Protein AF-W2ZRN4-F1 (afdb_monomer_lite)

Structure (mmCIF, N/CA/C/O backbone):
data_AF-W2ZRN4-F1
#
_entry.id   AF-W2ZRN4-F1
#
loop_
_atom_site.group_PDB
_atom_site.id
_atom_site.type_symbol
_atom_site.label_atom_id
_atom_site.label_alt_id
_atom_site.label_comp_id
_atom_site.label_asym_id
_atom_site.label_entity_id
_atom_site.label_seq_id
_atom_site.pdbx_PDB_ins_code
_atom_site.Cartn_x
_atom_site.Cartn_y
_atom_site.Cartn_z
_atom_site.occupancy
_atom_site.B_iso_or_equiv
_atom_site.auth_seq_id
_atom_site.auth_comp_id
_atom_site.auth_asym_id
_atom_site.auth_atom_id
_atom_site.pdbx_PDB_model_num
ATOM 1 N N . MET A 1 1 ? 1.749 8.782 -15.438 1.00 48.78 1 MET A N 1
ATOM 2 C CA . MET A 1 1 ? 0.386 8.256 -15.656 1.00 48.78 1 MET A CA 1
ATOM 3 C C . MET A 1 1 ? -0.391 8.542 -14.387 1.00 48.78 1 MET A C 1
ATOM 5 O O . MET A 1 1 ? 0.089 8.178 -13.326 1.00 48.78 1 MET A O 1
ATOM 9 N N . THR A 1 2 ? -1.509 9.253 -14.480 1.00 60.00 2 THR A N 1
ATOM 10 C CA . THR A 1 2 ? -2.218 9.831 -13.322 1.00 60.00 2 THR A CA 1
ATOM 11 C C . THR A 1 2 ? -3.080 8.827 -12.545 1.00 60.00 2 THR A C 1
ATOM 13 O O . THR A 1 2 ? -3.533 9.122 -11.451 1.00 60.00 2 THR A O 1
ATOM 16 N N . ILE A 1 3 ? -3.304 7.634 -13.109 1.00 64.00 3 ILE A N 1
ATOM 17 C CA . ILE A 1 3 ? -4.216 6.602 -12.579 1.00 64.00 3 ILE A CA 1
ATOM 18 C C . ILE A 1 3 ? -3.706 5.937 -11.294 1.00 64.00 3 ILE A C 1
ATOM 20 O O . ILE A 1 3 ? -4.511 5.503 -10.481 1.00 64.00 3 ILE A O 1
ATOM 24 N N . LEU A 1 4 ? -2.384 5.861 -11.115 1.00 77.25 4 LEU A N 1
ATOM 25 C CA . LEU A 1 4 ? -1.746 5.288 -9.922 1.00 77.25 4 LEU A CA 1
ATOM 26 C C . LEU A 1 4 ? -1.066 6.360 -9.057 1.00 77.25 4 LEU A C 1
ATOM 28 O O . LEU A 1 4 ? -0.418 6.043 -8.064 1.00 77.25 4 LEU A O 1
ATOM 32 N N . SER A 1 5 ? -1.205 7.638 -9.427 1.00 66.94 5 SER A N 1
ATOM 33 C CA . SER A 1 5 ? -0.713 8.756 -8.627 1.00 66.94 5 SER A CA 1
ATOM 34 C C . SER A 1 5 ? -1.844 9.282 -7.742 1.00 66.94 5 SER A C 1
ATOM 36 O O . SER A 1 5 ? -2.729 9.982 -8.230 1.00 66.94 5 SER A O 1
ATOM 38 N N . GLY A 1 6 ? -1.802 8.961 -6.449 1.00 72.50 6 GLY A N 1
ATOM 39 C CA . GLY A 1 6 ? -2.809 9.380 -5.469 1.00 72.50 6 GLY A CA 1
ATOM 40 C C . GLY A 1 6 ? -3.811 8.272 -5.128 1.00 72.50 6 GLY A C 1
ATOM 41 O O . GLY A 1 6 ? -3.473 7.094 -5.255 1.00 72.50 6 GLY A O 1
ATOM 42 N N . PRO A 1 7 ? -5.018 8.627 -4.654 1.00 81.81 7 PRO A N 1
ATOM 43 C CA . PRO A 1 7 ? -6.019 7.642 -4.271 1.00 81.81 7 PRO A CA 1
ATOM 44 C C . PRO A 1 7 ? -6.493 6.781 -5.450 1.00 81.81 7 PRO A C 1
ATOM 46 O O . PRO A 1 7 ? -6.972 7.316 -6.448 1.00 81.81 7 PRO A O 1
ATOM 49 N N . TYR A 1 8 ? -6.398 5.456 -5.329 1.00 91.06 8 TYR A N 1
ATOM 50 C CA . TYR A 1 8 ? -6.908 4.492 -6.316 1.00 91.06 8 TYR A CA 1
ATOM 51 C C . TYR A 1 8 ? -7.415 3.224 -5.625 1.00 91.06 8 TYR A C 1
ATOM 53 O O . TYR A 1 8 ? -6.931 2.886 -4.551 1.00 91.06 8 TYR A O 1
ATOM 61 N N . SER A 1 9 ? -8.353 2.499 -6.237 1.00 93.88 9 SER A N 1
ATOM 62 C CA . SER A 1 9 ? -8.872 1.217 -5.727 1.00 93.88 9 SER A CA 1
ATOM 63 C C . SER A 1 9 ? -8.650 0.087 -6.731 1.00 93.88 9 SER A C 1
ATOM 65 O O . SER A 1 9 ? -8.379 0.354 -7.907 1.00 93.88 9 SER A O 1
ATOM 67 N N . ARG A 1 10 ? -8.787 -1.182 -6.312 1.00 95.56 10 ARG A N 1
ATOM 68 C CA . ARG A 1 10 ? -8.733 -2.302 -7.270 1.00 95.56 10 ARG A CA 1
ATOM 69 C C . ARG A 1 10 ? -9.854 -2.165 -8.293 1.00 95.56 10 ARG A C 1
ATOM 71 O O . ARG A 1 10 ? -9.573 -2.221 -9.489 1.00 95.56 10 ARG A O 1
ATOM 78 N N . TYR A 1 11 ? -11.076 -1.905 -7.831 1.00 93.56 11 TYR A N 1
ATOM 79 C CA . TYR A 1 11 ? -12.254 -1.748 -8.683 1.00 93.56 11 TYR A CA 1
ATOM 80 C C . TYR A 1 11 ? -12.035 -0.753 -9.837 1.00 93.56 11 TYR A C 1
ATOM 82 O O . TYR A 1 11 ? -12.349 -1.041 -10.992 1.00 93.56 11 TYR A O 1
ATOM 90 N N . THR A 1 12 ? -11.439 0.407 -9.546 1.00 91.69 12 THR A N 1
ATOM 91 C CA . THR A 1 12 ? -11.246 1.475 -10.540 1.00 91.69 12 THR A CA 1
ATOM 92 C C . THR A 1 12 ? -9.982 1.303 -11.381 1.00 91.69 12 THR A C 1
ATOM 94 O O . THR A 1 12 ? -9.999 1.561 -12.587 1.00 91.69 12 THR A O 1
ATOM 97 N N . ALA A 1 13 ? -8.876 0.869 -10.772 1.00 93.50 13 ALA A N 1
ATOM 98 C CA . ALA A 1 13 ? -7.572 0.879 -11.425 1.00 93.50 13 ALA A CA 1
ATOM 99 C C . ALA A 1 13 ? -7.239 -0.434 -12.143 1.00 93.50 13 ALA A C 1
ATOM 101 O O . ALA A 1 13 ? -6.554 -0.400 -13.169 1.00 93.50 13 ALA A O 1
ATOM 102 N N . LYS A 1 14 ? -7.736 -1.585 -11.668 1.00 94.12 14 LYS A N 1
ATOM 103 C CA . LYS A 1 14 ? -7.404 -2.893 -12.252 1.00 94.12 14 LYS A CA 1
ATOM 104 C C . LYS A 1 14 ? -7.738 -2.992 -13.745 1.00 94.12 14 LYS A C 1
ATOM 106 O O . LYS A 1 14 ? -6.837 -3.356 -14.499 1.00 94.12 14 LYS A O 1
ATOM 111 N N . PRO A 1 15 ? -8.924 -2.575 -14.232 1.00 93.12 15 PRO A N 1
ATOM 112 C CA . PRO A 1 15 ? -9.222 -2.631 -15.665 1.00 93.12 15 PRO A CA 1
ATOM 113 C C . PRO A 1 15 ? -8.268 -1.787 -16.521 1.00 93.12 15 PRO A C 1
ATOM 115 O O . PRO A 1 15 ? -8.009 -2.112 -17.677 1.00 93.12 15 PRO A O 1
ATOM 118 N N . LEU A 1 16 ? -7.753 -0.682 -15.975 1.00 91.81 16 LEU A N 1
ATOM 119 C CA . LEU A 1 16 ? -6.831 0.218 -16.671 1.00 91.81 16 LEU A CA 1
ATOM 120 C C . LEU A 1 16 ? -5.415 -0.359 -16.703 1.00 91.81 16 LEU A C 1
ATOM 122 O O . LEU A 1 16 ? -4.756 -0.303 -17.738 1.00 91.81 16 LEU A O 1
ATOM 126 N N . VAL A 1 17 ? -4.974 -0.946 -15.590 1.00 92.31 17 VAL A N 1
ATOM 127 C CA . VAL A 1 17 ? -3.685 -1.636 -15.485 1.00 92.31 17 VAL A CA 1
ATOM 128 C C . VAL A 1 17 ? -3.658 -2.890 -16.360 1.00 92.31 17 VAL A C 1
ATOM 130 O O . VAL A 1 17 ? -2.672 -3.119 -17.057 1.00 92.31 17 VAL A O 1
ATOM 133 N N . ASP A 1 18 ? -4.741 -3.666 -16.391 1.00 91.62 18 ASP A N 1
ATOM 134 C CA . ASP A 1 18 ? -4.844 -4.871 -17.219 1.00 91.62 18 ASP A CA 1
ATOM 135 C C . ASP A 1 18 ? -4.799 -4.524 -18.718 1.00 91.62 18 ASP A C 1
ATOM 137 O O . ASP A 1 18 ? -4.121 -5.200 -19.492 1.00 91.62 18 ASP A O 1
ATOM 141 N N . LYS A 1 19 ? -5.421 -3.407 -19.128 1.00 91.69 19 LYS A N 1
ATOM 142 C CA . LYS A 1 19 ? -5.363 -2.893 -20.512 1.00 91.69 19 LYS A CA 1
ATOM 143 C C . LYS A 1 19 ? -3.960 -2.511 -20.979 1.00 91.69 19 LYS A C 1
ATOM 145 O O . LYS A 1 19 ? -3.731 -2.490 -22.186 1.00 91.69 19 LYS A O 1
ATOM 150 N N . LEU A 1 20 ? -3.027 -2.214 -20.068 1.00 89.69 20 LEU A N 1
ATOM 151 C CA . LEU A 1 20 ? -1.635 -1.962 -20.451 1.00 89.69 20 LEU A CA 1
ATOM 152 C C . LEU A 1 20 ? -0.984 -3.208 -21.061 1.00 89.69 20 LEU A C 1
ATOM 154 O O . LEU A 1 20 ? -0.057 -3.065 -21.851 1.00 89.69 20 LEU A O 1
ATOM 158 N N . ASN A 1 21 ? -1.469 -4.406 -20.704 1.00 89.06 21 ASN A N 1
ATOM 159 C CA . ASN A 1 21 ? -1.000 -5.690 -21.222 1.00 89.06 21 ASN A CA 1
ATOM 160 C C . ASN A 1 21 ? 0.536 -5.812 -21.234 1.00 89.06 21 ASN A C 1
ATOM 162 O O . ASN A 1 21 ? 1.144 -6.196 -22.231 1.00 89.06 21 ASN A O 1
ATOM 166 N N . LEU A 1 22 ? 1.165 -5.422 -20.122 1.00 91.12 22 LEU A N 1
ATOM 167 C CA . LEU A 1 22 ? 2.613 -5.482 -19.946 1.00 91.12 22 LEU A CA 1
ATOM 168 C C . LEU A 1 22 ? 2.986 -6.756 -19.163 1.00 91.12 22 LEU A C 1
ATOM 170 O O . LEU A 1 22 ? 2.795 -6.775 -17.935 1.00 91.12 22 LEU A O 1
ATOM 174 N N . PRO A 1 23 ? 3.467 -7.822 -19.836 1.00 93.44 23 PRO A N 1
ATOM 175 C CA . PRO A 1 23 ? 3.927 -9.039 -19.177 1.00 93.44 23 PRO A CA 1
ATOM 176 C C . PRO A 1 23 ? 5.242 -8.802 -18.419 1.00 93.44 23 PRO A C 1
ATOM 178 O O . PRO A 1 23 ? 6.012 -7.911 -18.792 1.00 93.44 23 PRO A O 1
ATOM 181 N N . PRO A 1 24 ? 5.525 -9.583 -17.363 1.00 94.12 24 PRO A N 1
ATOM 182 C CA . PRO A 1 24 ? 6.840 -9.578 -16.736 1.00 94.12 24 PRO A CA 1
ATOM 183 C C . PRO A 1 24 ? 7.898 -10.143 -17.697 1.00 94.12 24 PRO A C 1
ATOM 185 O O . PRO A 1 24 ? 7.600 -11.012 -18.517 1.00 94.12 24 PRO A O 1
ATOM 188 N N . VAL A 1 25 ? 9.135 -9.667 -17.583 1.00 95.19 25 VAL A N 1
ATOM 189 C CA . VAL A 1 25 ? 10.296 -10.195 -18.310 1.00 95.19 25 VAL A CA 1
ATOM 190 C C . VAL A 1 25 ? 11.503 -10.261 -17.386 1.00 95.19 25 VAL A C 1
ATOM 192 O O . VAL A 1 25 ? 11.704 -9.393 -16.536 1.00 95.19 25 VAL A O 1
ATOM 195 N N . GLU A 1 26 ? 12.305 -11.307 -17.545 1.00 94.44 26 GLU A N 1
ATOM 196 C CA . GLU A 1 26 ? 13.539 -11.471 -16.795 1.00 94.44 26 GLU A CA 1
ATOM 197 C C . GLU A 1 26 ? 14.695 -10.786 -17.529 1.00 94.44 26 GLU A C 1
ATOM 199 O O . GLU A 1 26 ? 14.984 -11.108 -18.678 1.00 94.44 26 GLU A O 1
ATOM 204 N N . VAL A 1 27 ? 15.344 -9.835 -16.860 1.00 93.69 27 VAL A N 1
ATOM 205 C CA . VAL A 1 27 ? 16.515 -9.113 -17.361 1.00 93.69 27 VAL A CA 1
ATOM 206 C C . VAL A 1 27 ? 17.749 -9.579 -16.594 1.00 93.69 27 VAL A C 1
ATOM 208 O O . VAL A 1 27 ? 17.824 -9.429 -15.369 1.00 93.69 27 VAL A O 1
ATOM 211 N N . GLN A 1 28 ? 18.714 -10.158 -17.304 1.00 88.25 28 GLN A N 1
ATOM 212 C CA . GLN A 1 28 ? 19.910 -10.775 -16.722 1.00 88.25 28 GLN A CA 1
ATOM 213 C C . GLN A 1 28 ? 21.071 -9.779 -16.624 1.00 88.25 28 GLN A C 1
ATOM 215 O O . GLN A 1 28 ? 21.796 -9.753 -15.625 1.00 88.25 28 GLN A O 1
ATOM 220 N N . GLY A 1 29 ? 21.216 -8.908 -17.626 1.00 85.25 29 GLY A N 1
ATOM 221 C CA . GLY A 1 29 ? 22.352 -7.995 -17.756 1.00 85.25 29 GLY A CA 1
ATOM 222 C C . GLY A 1 29 ? 22.425 -6.874 -16.711 1.00 85.25 29 GLY A C 1
ATOM 223 O O . GLY A 1 29 ? 21.458 -6.548 -16.008 1.00 85.25 29 GLY A O 1
ATOM 224 N N . ALA A 1 30 ? 23.606 -6.254 -16.630 1.00 89.50 30 ALA A N 1
ATOM 225 C CA . ALA A 1 30 ? 23.744 -4.902 -16.097 1.00 89.50 30 ALA A CA 1
ATOM 226 C C . ALA A 1 30 ? 23.176 -3.898 -17.111 1.00 89.50 30 ALA A C 1
ATOM 228 O O . ALA A 1 30 ? 23.077 -4.203 -18.300 1.00 89.50 30 ALA A O 1
ATOM 229 N N . PHE A 1 31 ? 22.802 -2.712 -16.640 1.00 95.00 31 PHE A N 1
ATOM 230 C CA . PHE A 1 31 ? 22.336 -1.653 -17.526 1.00 95.00 31 PHE A CA 1
ATOM 231 C C . PHE A 1 31 ? 23.435 -0.626 -17.789 1.00 95.00 31 PHE A C 1
ATOM 233 O O . PHE A 1 31 ? 24.255 -0.329 -16.919 1.00 95.00 31 PHE A O 1
ATOM 240 N N . ASP A 1 32 ? 23.373 -0.026 -18.970 1.00 96.31 32 ASP A N 1
ATOM 241 C CA . ASP A 1 32 ? 24.133 1.158 -19.341 1.00 96.31 32 ASP A CA 1
ATOM 242 C C . ASP A 1 32 ? 23.260 2.411 -19.252 1.00 96.31 32 ASP A C 1
ATOM 244 O O . ASP A 1 32 ? 22.058 2.372 -19.527 1.00 96.31 32 ASP A O 1
ATOM 248 N N . ILE A 1 33 ? 23.888 3.555 -18.976 1.00 97.00 33 ILE A N 1
ATOM 249 C CA . ILE A 1 33 ? 23.257 4.868 -19.145 1.00 97.00 33 ILE A CA 1
ATOM 250 C C . ILE A 1 33 ? 23.640 5.411 -20.523 1.00 97.00 33 ILE A C 1
ATOM 252 O O . ILE A 1 33 ? 24.821 5.454 -20.878 1.00 97.00 33 ILE A O 1
ATOM 256 N N . ARG A 1 34 ? 22.645 5.810 -21.315 1.00 95.50 34 ARG A N 1
ATOM 257 C CA . ARG A 1 34 ? 22.824 6.316 -22.679 1.00 95.50 34 ARG A CA 1
ATOM 258 C C . ARG A 1 34 ? 22.057 7.619 -22.870 1.00 95.50 34 ARG A C 1
ATOM 260 O O . ARG A 1 34 ? 20.898 7.729 -22.486 1.00 95.50 34 ARG A O 1
ATOM 267 N N . ARG A 1 35 ? 22.668 8.590 -23.547 1.00 94.25 35 ARG A N 1
ATOM 268 C CA . ARG A 1 35 ? 21.948 9.776 -24.029 1.00 94.25 35 ARG A CA 1
ATOM 269 C C . ARG A 1 35 ? 21.011 9.406 -25.175 1.00 94.25 35 ARG A C 1
ATOM 271 O O . ARG A 1 35 ? 21.247 8.430 -25.886 1.00 94.25 35 ARG A O 1
ATOM 278 N N . PHE A 1 36 ? 19.986 10.225 -25.377 1.00 92.44 36 PHE A N 1
ATOM 279 C CA . PHE A 1 36 ? 19.186 10.168 -26.594 1.00 92.44 36 PHE A CA 1
ATOM 280 C C . PHE A 1 36 ? 20.053 10.476 -27.815 1.00 92.44 36 PHE A C 1
ATOM 282 O O . PHE A 1 36 ? 20.806 11.453 -27.823 1.00 92.44 36 PHE A O 1
ATOM 289 N N . ASN A 1 37 ? 19.909 9.668 -28.862 1.00 90.00 37 ASN A N 1
ATOM 290 C CA . ASN A 1 37 ? 20.445 10.014 -30.171 1.00 90.00 37 ASN A CA 1
ATOM 291 C C . ASN A 1 37 ? 19.563 11.082 -30.836 1.00 90.00 37 ASN A C 1
ATOM 293 O O . ASN A 1 37 ? 18.354 11.149 -30.597 1.00 90.00 37 ASN A O 1
ATOM 297 N N . VAL A 1 38 ? 20.154 11.908 -31.703 1.00 87.38 38 VAL A N 1
ATOM 298 C CA . VAL A 1 38 ? 19.407 12.925 -32.460 1.00 87.38 38 VAL A CA 1
ATOM 299 C C . VAL A 1 38 ? 18.332 12.240 -33.309 1.00 87.38 38 VAL A C 1
ATOM 301 O O . VAL A 1 38 ? 18.632 11.339 -34.088 1.00 87.38 38 VAL A O 1
ATOM 304 N N . GLY A 1 39 ? 17.073 12.651 -33.132 1.00 87.19 39 GLY A N 1
ATOM 305 C CA . GLY A 1 39 ? 15.920 12.073 -33.831 1.00 87.19 39 GLY A CA 1
ATOM 306 C C . GLY A 1 39 ? 15.421 10.731 -33.275 1.00 87.19 39 GLY A C 1
ATOM 307 O O . GLY A 1 39 ? 14.489 10.160 -33.837 1.00 87.19 39 GLY A O 1
ATOM 308 N N . GLN A 1 40 ? 15.995 10.218 -32.180 1.00 87.88 40 GLN A N 1
ATOM 309 C CA . GLN A 1 40 ? 15.512 8.995 -31.540 1.00 87.88 40 GLN A CA 1
ATOM 310 C C . GLN A 1 40 ? 14.129 9.216 -30.915 1.00 87.88 40 GLN A C 1
ATOM 312 O O . GLN A 1 40 ? 13.946 10.090 -30.069 1.00 87.88 40 GLN A O 1
ATOM 317 N N . ALA A 1 41 ? 13.164 8.377 -31.293 1.00 91.19 41 ALA A N 1
ATOM 318 C CA . ALA A 1 41 ? 11.857 8.344 -30.649 1.00 91.19 41 ALA A CA 1
ATOM 319 C C . ALA A 1 41 ? 11.959 7.842 -29.198 1.00 91.19 41 ALA A C 1
ATOM 321 O O . ALA A 1 41 ? 12.828 7.033 -28.858 1.00 91.19 41 ALA A O 1
ATOM 322 N N . VAL A 1 42 ? 11.030 8.281 -28.344 1.00 91.12 42 VAL A N 1
ATOM 323 C CA . VAL A 1 42 ? 10.913 7.759 -26.976 1.00 91.12 42 VAL A CA 1
ATOM 324 C C . VAL A 1 42 ? 10.678 6.240 -27.038 1.00 91.12 42 VAL A C 1
ATOM 326 O O . VAL A 1 42 ? 9.798 5.809 -27.789 1.00 91.12 42 VAL A O 1
ATOM 329 N N . PRO A 1 43 ? 11.436 5.420 -26.280 1.00 93.00 43 PRO A N 1
ATOM 330 C CA . PRO A 1 43 ? 11.240 3.972 -26.259 1.00 93.00 43 PRO A CA 1
ATOM 331 C C . PRO A 1 43 ? 9.793 3.598 -25.926 1.00 93.00 43 PRO A C 1
ATOM 333 O O . PRO A 1 43 ? 9.135 4.294 -25.160 1.00 93.00 43 PRO A O 1
ATOM 336 N N . VAL A 1 44 ? 9.287 2.490 -26.464 1.00 92.00 44 VAL A N 1
ATOM 337 C CA . VAL A 1 44 ? 7.943 1.987 -26.136 1.00 92.00 44 VAL A CA 1
ATOM 338 C C . VAL A 1 44 ? 8.075 0.816 -25.173 1.00 92.00 44 VAL A C 1
ATOM 340 O O . VAL A 1 44 ? 8.783 -0.145 -25.467 1.00 92.00 44 VAL A O 1
ATOM 343 N N . ILE A 1 45 ? 7.373 0.882 -24.041 1.00 91.50 45 ILE A N 1
ATOM 344 C CA . ILE A 1 45 ? 7.345 -0.203 -23.056 1.00 91.50 45 ILE A CA 1
ATOM 345 C C . ILE A 1 45 ? 6.512 -1.362 -23.609 1.00 91.50 45 ILE A C 1
ATOM 347 O O . ILE A 1 45 ? 5.370 -1.155 -24.016 1.00 91.50 45 ILE A O 1
ATOM 351 N N . ARG A 1 46 ? 7.074 -2.575 -23.603 1.00 91.25 46 ARG A N 1
ATOM 352 C CA . ARG A 1 46 ? 6.390 -3.801 -24.062 1.00 91.25 46 ARG A CA 1
ATOM 353 C C . ARG A 1 46 ? 6.298 -4.893 -23.001 1.00 91.25 46 ARG A C 1
ATOM 355 O O . ARG A 1 46 ? 5.448 -5.761 -23.118 1.00 91.25 46 ARG A O 1
ATOM 362 N N . ALA A 1 47 ? 7.156 -4.847 -21.990 1.00 94.69 47 ALA A N 1
ATOM 363 C CA . ALA A 1 47 ? 7.203 -5.780 -20.872 1.00 94.69 47 ALA A CA 1
ATOM 364 C C . ALA A 1 47 ? 7.761 -5.049 -19.641 1.00 94.69 47 ALA A C 1
ATOM 366 O O . ALA A 1 47 ? 8.247 -3.926 -19.772 1.00 94.69 47 ALA A O 1
ATOM 367 N N . ILE A 1 48 ? 7.678 -5.650 -18.457 1.00 96.06 48 ILE A N 1
ATOM 368 C CA . ILE A 1 48 ? 8.177 -5.059 -17.209 1.00 96.06 48 ILE A CA 1
ATOM 369 C C . ILE A 1 48 ? 9.308 -5.927 -16.642 1.00 96.06 48 ILE A C 1
ATOM 371 O O . ILE A 1 48 ? 9.048 -7.090 -16.328 1.00 96.06 48 ILE A O 1
ATOM 375 N N . PRO A 1 49 ? 10.537 -5.393 -16.496 1.00 95.94 49 PRO A N 1
ATOM 376 C CA . PRO A 1 49 ? 11.632 -6.084 -15.813 1.00 95.94 49 PRO A CA 1
ATOM 377 C C . PRO A 1 49 ? 11.322 -6.401 -14.343 1.00 95.94 49 PRO A C 1
ATOM 379 O O . PRO A 1 49 ? 10.363 -5.887 -13.767 1.00 95.94 49 PRO A O 1
ATOM 382 N N . GLN A 1 50 ? 12.176 -7.192 -13.694 1.00 94.69 50 GLN A N 1
ATOM 383 C CA . GLN A 1 50 ? 12.058 -7.468 -12.258 1.00 94.69 50 GLN A CA 1
ATOM 384 C C . GLN A 1 50 ? 12.133 -6.169 -11.439 1.00 94.69 50 GLN A C 1
ATOM 386 O O . GLN A 1 50 ? 12.923 -5.266 -11.740 1.00 94.69 50 GLN A O 1
ATOM 391 N N . LEU A 1 51 ? 11.327 -6.073 -10.377 1.00 94.19 51 LEU A N 1
ATOM 392 C CA . LEU A 1 51 ? 11.175 -4.846 -9.592 1.00 94.19 51 LEU A CA 1
ATOM 393 C C . LEU A 1 51 ? 12.503 -4.373 -8.986 1.00 94.19 51 LEU A C 1
ATOM 395 O O . LEU A 1 51 ? 12.774 -3.173 -8.947 1.00 94.19 51 LEU A O 1
ATOM 399 N N . GLU A 1 52 ? 13.350 -5.304 -8.556 1.00 94.25 52 GLU A N 1
ATOM 400 C CA . GLU A 1 52 ? 14.675 -5.029 -8.000 1.00 94.25 52 GLU A CA 1
ATOM 401 C C . GLU A 1 52 ? 15.583 -4.357 -9.035 1.00 94.25 52 GLU A C 1
ATOM 403 O O . GLU A 1 52 ? 16.264 -3.377 -8.725 1.00 94.25 52 GLU A O 1
ATOM 408 N N . LYS A 1 53 ? 15.551 -4.832 -10.288 1.00 94.75 53 LYS A N 1
ATOM 409 C CA . LYS A 1 53 ? 16.324 -4.252 -11.396 1.00 94.75 53 LYS A CA 1
ATOM 410 C C . LYS A 1 53 ? 15.845 -2.838 -11.712 1.00 94.75 53 LYS A C 1
ATOM 412 O O . LYS A 1 53 ? 16.670 -1.943 -11.903 1.00 94.75 53 LYS A O 1
ATOM 417 N N . ILE A 1 54 ? 14.529 -2.619 -11.722 1.00 96.38 54 ILE A N 1
ATOM 418 C CA . ILE A 1 54 ? 13.934 -1.297 -11.957 1.00 96.38 54 ILE A CA 1
ATOM 419 C C . ILE A 1 54 ? 14.349 -0.321 -10.849 1.00 96.38 54 ILE A C 1
ATOM 421 O O . ILE A 1 54 ? 14.856 0.759 -11.154 1.00 96.38 54 ILE A O 1
ATOM 425 N N . LYS A 1 55 ? 14.195 -0.708 -9.574 1.00 95.75 55 LYS A N 1
ATOM 426 C CA . LYS A 1 55 ? 14.546 0.132 -8.417 1.00 95.75 55 LYS A CA 1
ATOM 427 C C . LYS A 1 55 ? 16.036 0.469 -8.381 1.00 95.75 55 LYS A C 1
ATOM 429 O O . LYS A 1 55 ? 16.381 1.645 -8.349 1.00 95.75 55 LYS A O 1
ATOM 434 N N . GLY A 1 56 ? 16.915 -0.527 -8.523 1.00 95.75 56 GLY A N 1
ATOM 435 C CA . GLY A 1 56 ? 18.363 -0.288 -8.554 1.00 95.75 56 GLY A CA 1
ATOM 436 C C . GLY A 1 56 ? 18.800 0.635 -9.700 1.00 95.75 56 GLY A C 1
ATOM 437 O O . GLY A 1 56 ? 19.726 1.439 -9.553 1.00 95.75 56 GLY A O 1
ATOM 438 N N . THR A 1 57 ? 18.097 0.582 -10.833 1.00 96.69 57 THR A N 1
ATOM 439 C CA . THR A 1 57 ? 18.339 1.480 -11.971 1.00 96.69 57 THR A CA 1
ATOM 440 C C . THR A 1 57 ? 17.876 2.904 -11.682 1.00 96.69 57 THR A C 1
ATOM 442 O O . THR A 1 57 ? 18.624 3.850 -11.930 1.00 96.69 57 THR A O 1
ATOM 445 N N . LEU A 1 58 ? 16.672 3.069 -11.123 1.00 97.62 58 LEU A N 1
ATOM 446 C CA . LEU A 1 58 ? 16.151 4.368 -10.687 1.00 97.62 58 LEU A CA 1
ATOM 447 C C . LEU A 1 58 ? 17.097 5.042 -9.686 1.00 97.62 58 LEU A C 1
ATOM 449 O O . LEU A 1 58 ? 17.428 6.215 -9.869 1.00 97.62 58 LEU A O 1
ATOM 453 N N . ASP A 1 59 ? 17.565 4.294 -8.686 1.00 97.38 59 ASP A N 1
ATOM 454 C CA . ASP A 1 59 ? 18.484 4.787 -7.656 1.00 97.38 59 ASP A CA 1
ATOM 455 C C . ASP A 1 59 ? 19.811 5.243 -8.269 1.00 97.38 59 ASP A C 1
ATOM 457 O O . ASP A 1 59 ? 20.303 6.335 -7.982 1.00 97.38 59 ASP A O 1
ATOM 461 N N . THR A 1 60 ? 20.365 4.453 -9.191 1.00 97.56 60 THR A N 1
ATOM 462 C CA . THR A 1 60 ? 21.625 4.786 -9.867 1.00 97.56 60 THR A CA 1
ATOM 463 C C . THR A 1 60 ? 21.498 6.020 -10.767 1.00 97.56 60 THR A C 1
ATOM 465 O O . THR A 1 60 ? 22.388 6.874 -10.768 1.00 97.56 60 THR A O 1
ATOM 468 N N . LEU A 1 61 ? 20.409 6.139 -11.538 1.00 97.06 61 LEU A N 1
ATOM 469 C CA . LEU A 1 61 ? 20.154 7.314 -12.380 1.00 97.06 61 LEU A CA 1
ATOM 470 C C . LEU A 1 61 ? 19.985 8.577 -11.529 1.00 97.06 61 LEU A C 1
ATOM 472 O O . LEU A 1 61 ? 20.538 9.622 -11.874 1.00 97.06 61 LEU A O 1
ATOM 476 N N . ALA A 1 62 ? 19.268 8.479 -10.407 1.00 96.56 62 ALA A N 1
ATOM 477 C CA . ALA A 1 62 ? 19.089 9.587 -9.475 1.00 96.56 62 ALA A CA 1
ATOM 478 C C . ALA A 1 62 ? 20.421 10.006 -8.830 1.00 96.56 62 ALA A C 1
ATOM 480 O O . ALA A 1 62 ? 20.769 11.184 -8.862 1.00 96.56 62 ALA A O 1
ATOM 481 N N . ALA A 1 63 ? 21.210 9.048 -8.332 1.00 97.19 63 ALA A N 1
ATOM 482 C CA . ALA A 1 63 ? 22.502 9.313 -7.698 1.00 97.19 63 ALA A CA 1
ATOM 483 C C . ALA A 1 63 ? 23.516 9.975 -8.647 1.00 97.19 63 ALA A C 1
ATOM 485 O O . ALA A 1 63 ? 24.335 10.785 -8.219 1.00 97.19 63 ALA A O 1
ATOM 486 N N . LYS A 1 64 ? 23.453 9.660 -9.946 1.00 97.19 64 LYS A N 1
ATOM 487 C CA . LYS A 1 64 ? 24.317 10.258 -10.978 1.00 97.19 64 LYS A CA 1
ATOM 488 C C . LYS A 1 64 ? 23.743 11.537 -11.601 1.00 97.19 64 LYS A C 1
ATOM 490 O O . LYS A 1 64 ? 24.373 12.093 -12.498 1.00 97.19 64 LYS A O 1
ATOM 495 N N . ASN A 1 65 ? 22.569 11.991 -11.152 1.00 96.19 65 ASN A N 1
ATOM 496 C CA . ASN A 1 65 ? 21.823 13.113 -11.727 1.00 96.19 65 ASN A CA 1
ATOM 497 C C . ASN A 1 65 ? 21.587 12.959 -13.248 1.00 96.19 65 ASN A C 1
ATOM 499 O O . ASN A 1 65 ? 21.834 13.879 -14.025 1.00 96.19 65 ASN A O 1
ATOM 503 N N . LYS A 1 66 ? 21.170 11.755 -13.668 1.00 96.56 66 LYS A N 1
ATOM 504 C CA . LYS A 1 66 ? 20.950 11.328 -15.066 1.00 96.56 66 LYS A CA 1
ATOM 505 C C . LYS A 1 66 ? 19.491 10.971 -15.353 1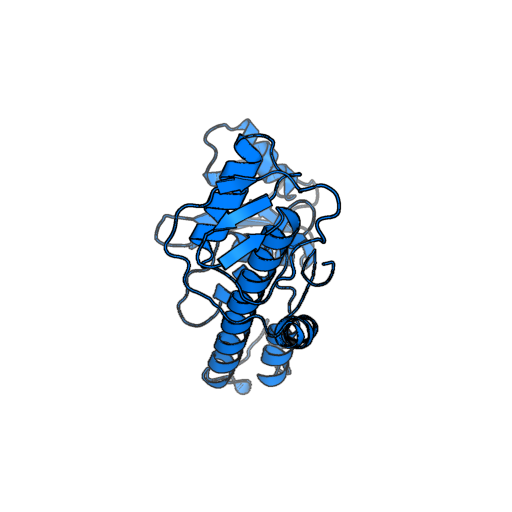.00 96.56 66 LYS A C 1
ATOM 507 O O . LYS A 1 66 ? 19.202 10.027 -16.082 1.00 96.56 66 LYS A O 1
ATOM 512 N N . THR A 1 67 ? 18.549 11.680 -14.739 1.00 94.69 67 THR A N 1
ATOM 513 C CA . THR A 1 67 ? 17.109 11.387 -14.868 1.00 94.69 67 THR A CA 1
ATOM 514 C C . THR A 1 67 ? 16.538 11.728 -16.251 1.00 94.69 67 THR A C 1
ATOM 516 O O . THR A 1 67 ? 15.437 11.289 -16.582 1.00 94.69 67 THR 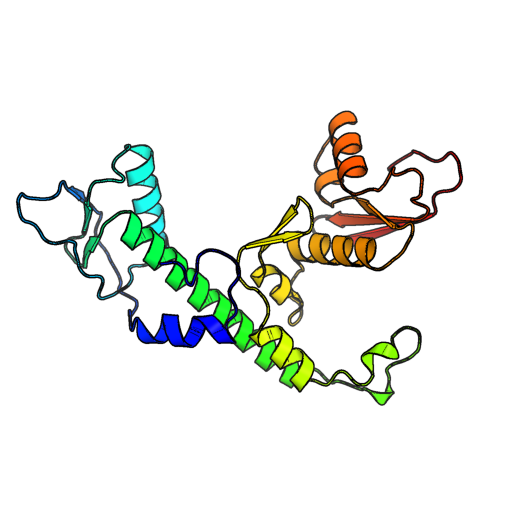A O 1
ATOM 519 N N . ASP A 1 68 ? 17.290 12.470 -17.063 1.00 94.25 68 ASP A N 1
ATOM 520 C CA . ASP A 1 68 ? 17.021 12.824 -18.458 1.00 94.25 68 ASP A CA 1
ATOM 521 C C . ASP A 1 68 ? 17.651 11.853 -19.480 1.00 94.25 68 ASP A C 1
ATOM 523 O O . ASP A 1 68 ? 17.362 11.944 -20.674 1.00 94.25 68 ASP A O 1
ATOM 527 N N . GLU A 1 69 ? 18.478 10.900 -19.035 1.00 95.88 69 GLU A N 1
ATOM 528 C CA . GLU A 1 69 ? 19.104 9.881 -19.888 1.00 95.88 69 GLU A CA 1
ATOM 529 C C . GLU A 1 69 ? 18.303 8.555 -19.900 1.00 95.88 69 GLU A C 1
ATOM 531 O O . GLU A 1 69 ? 17.321 8.361 -19.174 1.00 95.88 69 GLU A O 1
ATOM 536 N N . LEU A 1 70 ? 18.695 7.633 -20.783 1.00 96.50 70 LEU A N 1
ATOM 537 C CA . LEU A 1 70 ? 18.079 6.320 -20.971 1.00 96.50 70 LEU A CA 1
ATOM 538 C C . LEU A 1 70 ? 18.848 5.241 -20.208 1.00 96.50 70 LEU A C 1
ATOM 540 O O . LEU A 1 70 ? 20.070 5.153 -20.322 1.00 96.50 70 LEU A O 1
ATOM 544 N N . ALA A 1 71 ? 18.129 4.355 -19.523 1.00 96.88 71 ALA A N 1
ATOM 545 C CA . ALA A 1 71 ? 18.665 3.059 -19.121 1.00 96.88 71 ALA A CA 1
ATOM 546 C C . ALA A 1 71 ? 18.571 2.088 -20.300 1.00 96.88 71 ALA A C 1
ATOM 548 O O . ALA A 1 71 ? 17.533 2.029 -20.961 1.00 96.88 71 ALA A O 1
ATOM 549 N N . ARG A 1 72 ? 19.635 1.329 -20.564 1.00 95.62 72 ARG A N 1
ATOM 550 C CA . ARG A 1 72 ? 19.680 0.293 -21.599 1.00 95.62 72 ARG A CA 1
ATOM 551 C C . ARG A 1 72 ? 20.114 -1.033 -20.990 1.00 95.62 72 ARG A C 1
ATOM 553 O O . ARG A 1 72 ? 21.196 -1.090 -20.422 1.00 95.62 72 ARG A O 1
ATOM 560 N N . TRP A 1 73 ? 19.352 -2.092 -21.223 1.00 95.88 73 TRP A N 1
ATOM 561 C CA . TRP A 1 73 ? 19.835 -3.469 -21.094 1.00 95.88 73 TRP A CA 1
ATOM 562 C C . TRP A 1 73 ? 19.853 -4.126 -22.472 1.00 95.88 73 TRP A C 1
ATOM 564 O O . TRP A 1 73 ? 18.995 -3.824 -23.303 1.00 95.88 73 TRP A O 1
ATOM 574 N N . ASP A 1 74 ? 20.804 -5.014 -22.736 1.00 91.94 74 ASP A N 1
ATOM 575 C CA . ASP A 1 74 ? 20.934 -5.631 -24.063 1.00 91.94 74 ASP A CA 1
ATOM 576 C C . ASP A 1 74 ? 19.799 -6.613 -24.392 1.00 91.94 74 ASP A C 1
ATOM 578 O O . ASP A 1 74 ? 19.396 -6.720 -25.548 1.00 91.94 74 ASP A O 1
ATOM 582 N N . ASP A 1 75 ? 19.236 -7.266 -23.378 1.00 91.88 75 ASP A N 1
ATOM 583 C CA . ASP A 1 75 ? 18.140 -8.240 -23.454 1.00 91.88 75 ASP A CA 1
ATOM 584 C C . ASP A 1 75 ? 16.734 -7.621 -23.301 1.00 91.88 75 ASP A C 1
ATOM 586 O O . ASP A 1 75 ? 15.734 -8.317 -23.463 1.00 91.88 75 ASP A O 1
ATOM 590 N N . TYR A 1 76 ? 16.634 -6.311 -23.044 1.00 93.56 76 TYR A N 1
ATOM 591 C CA . TYR A 1 76 ? 15.355 -5.595 -22.889 1.00 93.56 76 TYR A CA 1
ATOM 592 C C . TYR A 1 76 ? 15.214 -4.377 -23.813 1.00 93.56 76 TYR A C 1
ATOM 594 O O . TYR A 1 76 ? 14.126 -4.070 -24.302 1.00 93.56 76 TYR A O 1
ATOM 602 N N . GLY A 1 77 ? 16.311 -3.665 -24.066 1.00 93.62 77 GLY A N 1
ATOM 603 C CA . GLY A 1 77 ? 16.326 -2.389 -24.769 1.00 93.62 77 GLY A CA 1
ATOM 604 C C . GLY A 1 77 ? 16.341 -1.195 -23.816 1.00 93.62 77 GLY A C 1
ATOM 605 O O . GLY A 1 77 ? 16.964 -1.234 -22.755 1.00 93.62 77 GLY A O 1
ATOM 606 N N . PHE A 1 78 ? 15.696 -0.101 -24.227 1.00 95.00 78 PHE A N 1
ATOM 607 C CA . PHE A 1 78 ? 15.789 1.198 -23.557 1.00 95.00 78 PHE A CA 1
ATOM 608 C C . PHE A 1 78 ? 14.551 1.527 -22.716 1.00 95.00 78 PHE A C 1
ATOM 610 O O . PHE A 1 78 ? 13.425 1.247 -23.125 1.00 95.00 78 PHE A O 1
ATOM 617 N N . ALA A 1 79 ? 14.754 2.220 -21.597 1.00 96.31 79 ALA A N 1
ATOM 618 C CA . ALA A 1 79 ? 13.691 2.822 -20.798 1.00 96.31 79 ALA A CA 1
ATOM 619 C C . ALA A 1 79 ? 14.105 4.206 -20.283 1.00 96.31 79 ALA A C 1
ATOM 621 O O . ALA A 1 79 ? 15.255 4.427 -19.902 1.00 96.31 79 ALA A O 1
ATOM 622 N N . THR A 1 80 ? 13.156 5.141 -20.243 1.00 96.75 80 THR A N 1
ATOM 623 C CA . THR A 1 80 ? 13.356 6.439 -19.581 1.00 96.75 80 THR A CA 1
ATOM 624 C C . THR A 1 80 ? 13.149 6.325 -18.070 1.00 96.75 80 THR A C 1
ATOM 626 O O . THR A 1 80 ? 12.448 5.435 -17.586 1.00 96.75 80 THR A O 1
ATOM 629 N N . TYR A 1 81 ? 13.669 7.287 -17.307 1.00 95.81 81 TYR A N 1
ATOM 630 C CA . TYR A 1 81 ? 13.420 7.372 -15.864 1.00 95.81 81 TYR A CA 1
ATOM 631 C C . TYR A 1 81 ? 11.916 7.402 -15.515 1.00 95.81 81 TYR A C 1
ATOM 633 O O . TYR A 1 81 ? 11.457 6.700 -14.613 1.00 95.81 81 TYR A O 1
ATOM 641 N N . GLY A 1 82 ? 11.115 8.166 -16.268 1.00 94.56 82 GLY A N 1
ATOM 642 C CA . GLY A 1 82 ? 9.660 8.227 -16.075 1.00 94.56 82 GLY A CA 1
ATOM 643 C C . GLY A 1 82 ? 8.946 6.909 -16.395 1.00 94.56 82 GLY A C 1
ATOM 644 O O . GLY A 1 82 ? 7.982 6.548 -15.723 1.00 94.56 82 GLY A O 1
ATOM 645 N N . GLN A 1 83 ? 9.439 6.163 -17.384 1.00 94.81 83 GLN A N 1
ATOM 646 C CA . GLN A 1 83 ? 8.934 4.833 -17.721 1.00 94.81 83 GLN A CA 1
ATOM 647 C C . GLN A 1 83 ? 9.240 3.808 -16.629 1.00 94.81 83 GLN A C 1
ATOM 649 O O . GLN A 1 83 ? 8.358 3.036 -16.268 1.00 94.81 83 GLN A O 1
ATOM 654 N N . LEU A 1 84 ? 10.443 3.841 -16.056 1.00 96.00 84 LEU A N 1
ATOM 655 C CA . LEU A 1 84 ? 10.824 2.983 -14.932 1.00 96.00 84 LEU A CA 1
ATOM 656 C C . LEU A 1 84 ? 9.968 3.255 -13.683 1.00 96.00 84 LEU A C 1
ATOM 658 O O . LEU A 1 84 ? 9.537 2.315 -13.013 1.00 96.00 84 LEU A O 1
ATOM 662 N N . LYS A 1 85 ? 9.643 4.526 -13.402 1.00 94.00 85 LYS A N 1
ATOM 663 C CA . LYS A 1 85 ? 8.670 4.877 -12.352 1.00 94.00 85 LYS A CA 1
ATOM 664 C C . LYS A 1 85 ? 7.291 4.291 -12.636 1.00 94.00 85 LYS A C 1
ATOM 666 O O . LYS A 1 85 ? 6.728 3.625 -11.779 1.00 94.00 85 LYS A O 1
ATOM 671 N N . LEU A 1 86 ? 6.789 4.455 -13.861 1.00 91.88 86 LEU A N 1
ATOM 672 C CA . LEU A 1 86 ? 5.492 3.900 -14.245 1.00 91.88 86 LEU A CA 1
ATOM 673 C C . LEU A 1 86 ? 5.439 2.374 -14.080 1.00 91.88 86 LEU A C 1
ATOM 675 O O . LEU A 1 86 ? 4.462 1.846 -13.560 1.00 91.88 86 LEU A O 1
ATOM 679 N N . MET A 1 87 ? 6.478 1.661 -14.515 1.00 94.50 87 MET A N 1
ATOM 680 C CA . MET A 1 87 ? 6.560 0.209 -14.335 1.00 94.50 87 MET A CA 1
ATOM 681 C C . MET A 1 87 ? 6.548 -0.181 -12.853 1.00 94.50 87 MET A C 1
ATOM 683 O O . MET A 1 87 ? 5.870 -1.138 -12.489 1.00 94.50 87 MET A O 1
ATOM 687 N N . THR A 1 88 ? 7.256 0.576 -12.007 1.00 93.56 88 THR A N 1
ATOM 688 C CA . THR A 1 88 ? 7.257 0.388 -10.547 1.00 93.56 88 THR A CA 1
ATOM 689 C C . THR A 1 88 ? 5.842 0.511 -9.985 1.00 93.56 88 THR A C 1
ATOM 691 O O . THR A 1 88 ? 5.380 -0.402 -9.300 1.00 93.56 88 THR A O 1
ATOM 694 N N . ASP A 1 89 ? 5.130 1.584 -10.342 1.00 90.88 89 ASP A N 1
ATOM 695 C CA . ASP A 1 89 ? 3.754 1.823 -9.897 1.00 90.88 89 ASP A CA 1
ATOM 696 C C . ASP A 1 89 ? 2.819 0.693 -10.355 1.00 90.88 89 ASP A C 1
ATOM 698 O O . ASP A 1 89 ? 2.012 0.193 -9.574 1.00 90.88 89 ASP A O 1
ATOM 702 N N . VAL A 1 90 ? 2.951 0.238 -11.608 1.00 92.50 90 VAL A N 1
ATOM 703 C CA . VAL A 1 90 ? 2.142 -0.856 -12.169 1.00 92.50 90 VAL A CA 1
ATOM 704 C C . VAL A 1 90 ? 2.380 -2.174 -11.434 1.00 92.50 90 VAL A C 1
ATOM 706 O O . VAL A 1 90 ? 1.414 -2.867 -11.112 1.00 92.50 90 VAL A O 1
ATOM 709 N N . VAL A 1 91 ? 3.637 -2.537 -11.161 1.00 92.69 91 VAL A N 1
ATOM 710 C CA . VAL A 1 91 ? 3.962 -3.766 -10.416 1.00 92.69 91 VAL A CA 1
ATOM 711 C C . VAL A 1 91 ? 3.399 -3.692 -9.001 1.00 92.69 91 VAL A C 1
ATOM 713 O O . VAL A 1 91 ? 2.751 -4.634 -8.550 1.00 92.69 91 VAL A O 1
ATOM 716 N N . GLN A 1 92 ? 3.582 -2.562 -8.318 1.00 91.06 92 GLN A N 1
ATOM 717 C CA . GLN A 1 92 ? 3.071 -2.387 -6.963 1.00 91.06 92 GLN A CA 1
ATOM 718 C C . GLN A 1 92 ? 1.536 -2.421 -6.916 1.00 91.06 92 GLN A C 1
ATOM 720 O O . GLN A 1 92 ? 0.969 -3.083 -6.050 1.00 91.06 92 GLN A O 1
ATOM 725 N N . ALA A 1 93 ? 0.857 -1.798 -7.882 1.00 92.50 93 ALA A N 1
ATOM 726 C CA . ALA A 1 93 ? -0.597 -1.864 -7.997 1.00 92.50 93 ALA A CA 1
ATOM 727 C C . ALA A 1 93 ? -1.091 -3.299 -8.231 1.00 92.50 93 ALA A C 1
ATOM 729 O O . ALA A 1 93 ? -2.020 -3.733 -7.556 1.00 92.50 93 ALA A O 1
ATOM 730 N N . LYS A 1 94 ? -0.443 -4.070 -9.119 1.00 93.25 94 LYS A N 1
ATOM 731 C CA . LYS A 1 94 ? -0.772 -5.491 -9.340 1.00 93.25 94 LYS A CA 1
ATOM 732 C C . LYS A 1 94 ? -0.634 -6.319 -8.059 1.00 93.25 94 LYS A C 1
ATOM 734 O O . LYS A 1 94 ? -1.529 -7.105 -7.757 1.00 93.25 94 LYS A O 1
ATOM 739 N N . ASN A 1 95 ? 0.431 -6.104 -7.287 1.00 92.62 95 ASN A N 1
ATOM 740 C CA . ASN A 1 95 ? 0.615 -6.770 -5.995 1.00 92.62 95 ASN A CA 1
ATOM 741 C C . ASN A 1 95 ? -0.505 -6.397 -5.011 1.00 92.62 95 ASN A C 1
ATOM 743 O O . ASN A 1 95 ? -1.090 -7.273 -4.380 1.00 92.62 95 ASN A O 1
ATOM 747 N N . ASN A 1 96 ? -0.865 -5.114 -4.936 1.00 93.69 96 ASN A N 1
ATOM 748 C CA . ASN A 1 96 ? -1.959 -4.652 -4.083 1.00 93.69 96 ASN A CA 1
ATOM 749 C C . ASN A 1 96 ? -3.316 -5.232 -4.514 1.00 93.69 96 ASN A C 1
ATOM 751 O O . ASN A 1 96 ? -4.124 -5.596 -3.665 1.00 93.69 96 ASN A O 1
ATOM 755 N N . PHE A 1 97 ? -3.571 -5.375 -5.818 1.00 95.44 97 PHE A N 1
ATOM 756 C CA . PHE A 1 97 ? -4.790 -6.015 -6.321 1.00 95.44 97 PHE A CA 1
ATOM 757 C C . PHE A 1 97 ? -4.877 -7.483 -5.909 1.00 95.44 97 PHE A C 1
ATOM 759 O O . PHE A 1 97 ? -5.949 -7.927 -5.507 1.00 95.44 97 PHE A O 1
ATOM 766 N N . ALA A 1 98 ? -3.759 -8.211 -5.955 1.00 94.94 98 ALA A N 1
ATOM 767 C CA . ALA A 1 98 ? -3.705 -9.591 -5.484 1.00 94.94 98 ALA A CA 1
ATOM 768 C C . ALA A 1 98 ? -3.994 -9.688 -3.976 1.00 94.94 98 ALA A C 1
ATOM 770 O O . ALA A 1 98 ? -4.699 -10.599 -3.543 1.00 94.94 98 ALA A O 1
ATOM 771 N N . LEU A 1 99 ? -3.519 -8.725 -3.173 1.00 94.94 99 LEU A N 1
ATOM 772 C CA . LEU A 1 99 ? -3.865 -8.653 -1.751 1.00 94.94 99 LEU A CA 1
ATOM 773 C C . LEU A 1 99 ? -5.368 -8.438 -1.543 1.00 94.94 99 LEU A C 1
ATOM 775 O O . LEU A 1 99 ? -5.962 -9.155 -0.745 1.00 94.94 99 LEU A O 1
ATOM 779 N N . VAL A 1 100 ? -5.984 -7.511 -2.284 1.00 96.50 100 VAL A N 1
ATOM 780 C CA . VAL A 1 100 ? -7.436 -7.253 -2.239 1.00 96.50 100 VAL A CA 1
ATOM 781 C C . VAL A 1 100 ? -8.234 -8.506 -2.608 1.00 96.50 100 VAL A C 1
ATOM 783 O O . VAL A 1 100 ? -9.172 -8.863 -1.900 1.00 96.50 100 VAL A O 1
ATOM 786 N N . GLU A 1 101 ? -7.853 -9.202 -3.681 1.00 96.44 101 GLU A N 1
ATOM 787 C CA . GLU A 1 101 ? -8.507 -10.445 -4.113 1.00 96.44 101 GLU A CA 1
ATOM 788 C C . GLU A 1 101 ? -8.408 -11.541 -3.050 1.00 96.44 101 GLU A C 1
ATOM 790 O O . GLU A 1 101 ? -9.420 -12.148 -2.699 1.00 96.44 101 GLU A O 1
ATOM 795 N N . ALA A 1 102 ? -7.221 -11.741 -2.474 1.00 95.56 102 ALA A N 1
ATOM 796 C CA . ALA A 1 102 ? -7.023 -12.691 -1.387 1.00 95.56 102 ALA A CA 1
ATOM 797 C C . ALA A 1 102 ? -7.819 -12.308 -0.125 1.00 95.56 102 ALA A C 1
ATOM 799 O O . ALA A 1 102 ? -8.378 -13.178 0.537 1.00 95.56 102 ALA A O 1
ATOM 800 N N . THR A 1 103 ? -7.945 -11.016 0.191 1.00 95.88 103 THR A N 1
ATOM 801 C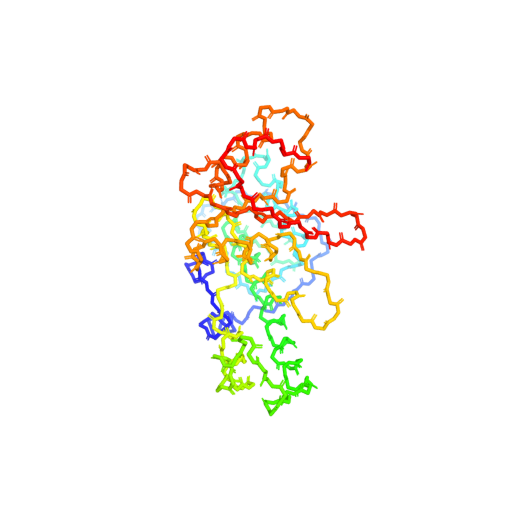 CA . THR A 1 103 ? -8.776 -10.546 1.310 1.00 95.88 103 THR A CA 1
ATOM 802 C C . THR A 1 103 ? -10.261 -10.773 1.063 1.00 95.88 103 THR A C 1
ATOM 804 O O . THR A 1 103 ? -10.945 -11.256 1.959 1.00 95.88 103 THR A O 1
ATOM 807 N N . MET A 1 104 ? -10.772 -10.506 -0.139 1.00 96.25 104 MET A N 1
ATOM 808 C CA . MET A 1 104 ? -12.164 -10.822 -0.472 1.00 96.25 104 MET A CA 1
ATOM 809 C C . MET A 1 104 ? -12.445 -12.327 -0.414 1.00 96.25 104 MET A C 1
ATOM 811 O O . MET A 1 104 ? -13.499 -12.717 0.083 1.00 96.25 104 MET A O 1
ATOM 815 N N . ALA A 1 105 ? -11.507 -13.160 -0.876 1.00 96.06 105 ALA A N 1
ATOM 816 C CA . ALA A 1 105 ? -11.616 -14.613 -0.770 1.00 96.06 105 ALA A CA 1
ATOM 817 C C . ALA A 1 105 ? -11.623 -15.078 0.695 1.00 96.06 105 ALA A C 1
ATOM 819 O O . ALA A 1 105 ? -12.404 -15.950 1.058 1.00 96.06 105 ALA A O 1
ATOM 820 N N . TRP A 1 106 ? -10.809 -14.466 1.559 1.00 95.56 106 TRP A N 1
ATOM 821 C CA . TRP A 1 106 ? -10.840 -14.733 2.997 1.00 95.56 106 TRP A CA 1
ATOM 822 C C . TRP A 1 106 ? -12.161 -14.306 3.655 1.00 95.56 106 TRP A C 1
ATOM 824 O O . TRP A 1 106 ? -12.696 -15.040 4.479 1.00 95.56 106 TRP A O 1
ATOM 834 N N . VAL A 1 107 ? -12.750 -13.169 3.267 1.00 93.88 107 VAL A N 1
ATOM 835 C CA . VAL A 1 107 ? -14.078 -12.765 3.777 1.00 93.88 107 VAL A CA 1
ATOM 836 C C . VAL A 1 107 ? -15.148 -13.822 3.461 1.00 93.88 107 VAL A C 1
ATOM 838 O O . VAL A 1 107 ? -16.073 -14.031 4.250 1.00 93.88 107 VAL A O 1
ATOM 841 N N . ASP A 1 108 ? -15.024 -14.543 2.346 1.00 93.56 108 ASP A N 1
ATOM 842 C CA . ASP A 1 108 ? -15.940 -15.645 2.045 1.00 93.56 108 ASP A CA 1
ATOM 843 C C . ASP A 1 108 ? -15.791 -16.811 3.038 1.00 93.56 108 ASP A C 1
ATOM 845 O O . ASP A 1 108 ? -16.799 -17.437 3.372 1.00 93.56 108 ASP A O 1
ATOM 849 N N . THR A 1 109 ? -14.591 -17.058 3.580 1.00 93.00 109 THR A N 1
ATOM 850 C CA . THR A 1 109 ? -14.318 -18.188 4.488 1.00 93.00 109 THR A CA 1
ATOM 851 C C . THR A 1 109 ? -14.641 -17.925 5.956 1.00 93.00 109 THR A C 1
ATOM 853 O O . THR A 1 109 ? -14.845 -18.886 6.692 1.00 93.00 109 THR A O 1
ATOM 856 N N . VAL A 1 110 ? -14.705 -16.667 6.408 1.00 89.31 110 VAL A N 1
ATOM 857 C CA . VAL A 1 110 ? -14.975 -16.366 7.828 1.00 89.31 110 VAL A CA 1
ATOM 858 C C . VAL A 1 110 ? -16.422 -16.672 8.212 1.00 89.31 110 VAL A C 1
ATOM 860 O O . VAL A 1 110 ? -17.348 -16.280 7.508 1.00 89.31 110 VAL A O 1
ATOM 863 N N . ASP A 1 111 ? -16.661 -17.322 9.347 1.00 86.12 111 ASP A N 1
ATOM 864 C CA . ASP A 1 111 ? -18.028 -17.518 9.838 1.00 86.12 111 ASP A CA 1
ATOM 865 C C . ASP A 1 111 ? -18.588 -16.201 10.393 1.00 86.12 111 ASP A C 1
ATOM 867 O O . ASP A 1 111 ? -18.070 -15.632 11.353 1.00 86.12 111 ASP A O 1
ATOM 871 N N . PHE A 1 112 ? -19.655 -15.693 9.768 1.00 80.44 112 PHE A N 1
ATOM 872 C CA . PHE A 1 112 ? -20.296 -14.434 10.150 1.00 80.44 112 PHE A CA 1
ATOM 873 C C . PHE A 1 112 ? -21.632 -14.720 10.842 1.00 80.44 112 PHE A C 1
ATOM 875 O O . PHE A 1 112 ? -22.678 -14.850 10.203 1.00 80.44 112 PHE A O 1
ATOM 882 N N . HIS A 1 113 ? -21.600 -14.859 12.167 1.00 81.75 113 HIS A N 1
ATOM 883 C CA . HIS A 1 113 ? -22.795 -15.115 12.970 1.00 81.75 113 HIS A CA 1
ATOM 884 C C . HIS A 1 113 ? -23.492 -13.803 13.350 1.00 81.75 113 HIS A C 1
ATOM 886 O O . HIS A 1 113 ? -23.347 -13.319 14.469 1.00 81.75 113 HIS A O 1
ATOM 892 N N . VAL A 1 114 ? -24.287 -13.244 12.428 1.00 77.75 114 VAL A N 1
ATOM 893 C CA . VAL A 1 114 ? -25.051 -11.991 12.643 1.00 77.75 114 VAL A CA 1
ATOM 894 C C . VAL A 1 114 ? -25.877 -12.039 13.930 1.00 77.75 114 VAL A C 1
ATOM 896 O O . VAL A 1 114 ? -25.881 -11.097 14.712 1.00 77.75 114 VAL A O 1
ATOM 899 N N . ALA A 1 115 ? -26.518 -13.180 14.200 1.00 81.00 115 ALA A N 1
ATOM 900 C CA . ALA A 1 115 ? -27.332 -13.384 15.399 1.00 81.00 115 ALA A CA 1
ATOM 901 C C . ALA A 1 115 ? -26.538 -13.308 16.720 1.00 81.00 115 ALA A C 1
ATOM 903 O O . ALA A 1 115 ? -27.137 -13.230 17.790 1.00 81.00 115 ALA A O 1
ATOM 904 N N . SER A 1 116 ? -25.205 -13.355 16.660 1.00 85.00 116 SER A N 1
ATOM 905 C CA . SER A 1 116 ? -24.310 -13.230 17.813 1.00 85.00 116 SER A CA 1
ATOM 906 C C . SER A 1 116 ? -23.807 -11.801 18.034 1.00 85.00 116 SER A C 1
ATOM 908 O O . SER A 1 116 ? -23.088 -11.565 19.005 1.00 85.00 116 SER A O 1
ATOM 910 N N . ILE A 1 117 ? -24.169 -10.847 17.171 1.00 82.88 117 ILE A N 1
ATOM 911 C CA . ILE A 1 117 ? -23.836 -9.436 17.365 1.00 82.88 117 ILE A CA 1
ATOM 912 C C . ILE A 1 117 ? -24.655 -8.896 18.542 1.00 82.88 117 ILE A C 1
ATOM 914 O O . ILE A 1 117 ? -25.881 -8.984 18.584 1.00 82.88 117 ILE A O 1
ATOM 918 N N . VAL A 1 118 ? -23.955 -8.332 19.525 1.00 85.44 118 VAL A N 1
ATOM 919 C CA . VAL A 1 118 ? -24.537 -7.782 20.755 1.00 85.44 118 VAL A CA 1
ATOM 920 C C . VAL A 1 118 ? -24.179 -6.307 20.905 1.00 85.44 118 VAL A C 1
ATOM 922 O O . VAL A 1 118 ? -23.216 -5.821 20.313 1.00 85.44 118 VAL A O 1
ATOM 925 N N . HIS A 1 119 ? -24.935 -5.579 21.732 1.00 78.94 119 HIS A N 1
ATOM 926 C CA . HIS A 1 119 ? -24.580 -4.205 22.088 1.00 78.94 119 HIS A CA 1
ATOM 927 C C . HIS A 1 119 ? -23.151 -4.126 22.674 1.00 78.94 119 HIS A C 1
ATOM 929 O O . HIS A 1 119 ? -22.765 -5.007 23.443 1.00 78.94 119 HIS A O 1
ATOM 935 N N . PRO A 1 120 ? -22.373 -3.072 22.357 1.00 75.38 120 PRO A N 1
ATOM 936 C CA . PRO A 1 120 ? -22.766 -1.880 21.597 1.00 75.38 120 PRO A CA 1
ATOM 937 C C . PRO A 1 120 ? -22.730 -2.040 20.067 1.00 75.38 120 PRO A C 1
ATOM 939 O O . PRO A 1 120 ? -23.268 -1.179 19.390 1.00 75.38 120 PRO A O 1
ATOM 942 N N . PHE A 1 121 ? -22.193 -3.140 19.534 1.00 81.06 121 PHE A N 1
ATOM 943 C CA . PHE A 1 121 ? -21.883 -3.337 18.105 1.00 81.06 121 PHE A CA 1
ATOM 944 C C . PHE A 1 121 ? -23.085 -3.673 17.213 1.00 81.06 121 PHE A C 1
ATOM 946 O O . PHE A 1 121 ? -22.931 -4.142 16.085 1.00 81.06 121 PHE A O 1
ATOM 953 N N . LYS A 1 122 ? -24.300 -3.470 17.726 1.00 83.75 122 LYS A N 1
ATOM 954 C CA . LYS A 1 122 ? -25.542 -3.800 17.023 1.00 83.75 122 LYS A CA 1
ATOM 955 C C . LYS A 1 122 ? -25.763 -2.929 15.783 1.00 83.75 122 LYS A C 1
ATOM 957 O O . LYS A 1 122 ? -26.440 -3.340 14.857 1.00 83.75 122 LYS A O 1
ATOM 962 N N . ASP A 1 123 ? -25.117 -1.771 15.732 1.00 82.12 123 ASP A N 1
ATOM 963 C CA . ASP A 1 123 ? -25.029 -0.905 14.555 1.00 82.12 123 ASP A CA 1
ATOM 964 C C . ASP A 1 123 ? -24.375 -1.576 13.333 1.00 82.12 123 ASP A C 1
ATOM 966 O O . ASP A 1 123 ? -24.503 -1.073 12.219 1.00 82.12 123 ASP A O 1
ATOM 970 N N . THR A 1 124 ? -23.708 -2.720 13.518 1.00 82.44 124 THR A N 1
ATOM 971 C CA . THR A 1 124 ? -23.100 -3.502 12.431 1.00 82.44 124 THR A CA 1
ATOM 972 C C . THR A 1 124 ? -23.920 -4.724 12.008 1.00 82.44 124 THR A C 1
ATOM 974 O O . THR A 1 124 ? -23.481 -5.461 11.127 1.00 82.44 124 THR A O 1
ATOM 977 N N . GLU A 1 125 ? -25.111 -4.946 12.584 1.00 84.62 125 GLU A N 1
ATOM 978 C CA . GLU A 1 125 ? -25.904 -6.163 12.336 1.00 84.62 125 GLU A CA 1
ATOM 979 C C . GLU A 1 125 ? -26.350 -6.323 10.875 1.00 84.62 125 GLU A C 1
ATOM 981 O O . GLU A 1 125 ? -26.389 -7.438 10.357 1.00 84.62 125 GLU A O 1
ATOM 986 N N . ASP A 1 126 ? -26.586 -5.207 10.183 1.00 85.50 126 ASP A N 1
ATOM 987 C CA . ASP A 1 126 ? -26.989 -5.185 8.773 1.00 85.50 126 ASP A CA 1
ATOM 988 C C . ASP A 1 126 ? -25.799 -5.240 7.794 1.00 85.50 126 ASP A C 1
ATOM 990 O O . ASP A 1 126 ? -25.979 -5.264 6.571 1.00 85.50 126 ASP A O 1
ATOM 994 N N . VAL A 1 127 ? -24.558 -5.241 8.295 1.00 87.06 127 VAL A N 1
ATOM 995 C CA . VAL A 1 127 ? -23.368 -5.280 7.439 1.00 87.06 127 VAL A CA 1
ATOM 996 C C . VAL A 1 127 ? -23.132 -6.711 6.967 1.00 87.06 127 VAL A C 1
ATOM 998 O O . VAL A 1 127 ? -22.742 -7.596 7.722 1.00 87.06 127 VAL A O 1
ATOM 1001 N N . THR A 1 128 ? -23.358 -6.944 5.677 1.00 89.50 128 THR A N 1
ATOM 1002 C CA . THR A 1 128 ? -23.181 -8.264 5.062 1.00 89.50 128 THR A CA 1
ATOM 1003 C C . THR A 1 128 ? -21.729 -8.522 4.647 1.00 89.50 128 THR A C 1
ATOM 1005 O O . THR A 1 128 ? -20.940 -7.593 4.446 1.00 89.50 128 THR A O 1
ATOM 1008 N N . LYS A 1 129 ? -21.380 -9.796 4.413 1.00 91.19 129 LYS A N 1
ATOM 1009 C CA . LYS A 1 129 ? -20.110 -10.163 3.760 1.00 91.19 129 LYS A CA 1
ATOM 1010 C C . LYS A 1 129 ? -19.927 -9.462 2.412 1.00 91.19 129 LYS A C 1
ATOM 1012 O O . LYS A 1 129 ? -18.830 -8.992 2.121 1.00 91.19 129 LYS A O 1
ATOM 1017 N N . ASP A 1 130 ? -20.990 -9.338 1.621 1.00 93.12 130 ASP A N 1
ATOM 1018 C CA . ASP A 1 130 ? -20.936 -8.645 0.331 1.00 93.12 130 ASP A CA 1
ATOM 1019 C C . ASP A 1 130 ? -20.638 -7.153 0.507 1.00 93.12 130 ASP A C 1
ATOM 1021 O O . ASP A 1 130 ? -19.826 -6.599 -0.234 1.00 93.12 130 ASP A O 1
ATOM 1025 N N . THR A 1 131 ? -21.199 -6.518 1.541 1.00 93.00 131 THR A N 1
ATOM 1026 C CA . THR A 1 131 ? -20.857 -5.140 1.924 1.00 93.00 131 THR A CA 1
ATOM 1027 C C . THR A 1 131 ? -19.372 -5.026 2.277 1.00 93.00 131 THR A C 1
ATOM 1029 O O . THR A 1 131 ? -18.690 -4.118 1.799 1.00 93.00 131 THR A O 1
ATOM 1032 N N . HIS A 1 132 ? -18.831 -5.966 3.059 1.00 91.19 132 HIS A N 1
ATOM 1033 C CA . HIS A 1 132 ? -17.403 -5.991 3.383 1.00 91.19 132 HIS A CA 1
ATOM 1034 C C . HIS A 1 132 ? -16.526 -6.161 2.141 1.00 91.19 132 HIS A C 1
ATOM 1036 O O . HIS A 1 132 ? -15.573 -5.403 1.964 1.00 91.19 132 HIS A O 1
ATOM 1042 N N . LYS A 1 133 ? -16.855 -7.100 1.249 1.00 95.31 133 LYS A N 1
ATOM 1043 C CA . LYS A 1 133 ? -16.106 -7.319 0.002 1.00 95.31 133 LYS A CA 1
ATOM 1044 C C . LYS A 1 133 ? -16.171 -6.105 -0.913 1.00 95.31 133 LYS A C 1
ATOM 1046 O O . LYS A 1 133 ? -15.145 -5.708 -1.455 1.00 95.31 133 LYS A O 1
ATOM 1051 N N . HIS A 1 134 ? -17.338 -5.474 -1.032 1.00 95.81 134 HIS A N 1
ATOM 1052 C CA . HIS A 1 134 ? -17.494 -4.237 -1.788 1.00 95.81 134 HIS A CA 1
ATOM 1053 C C . HIS A 1 134 ? -16.588 -3.126 -1.244 1.00 95.81 134 HIS A C 1
ATOM 1055 O O . HIS A 1 134 ? -15.899 -2.461 -2.020 1.00 95.81 134 HIS A O 1
ATOM 1061 N N . ASN A 1 135 ? -16.535 -2.961 0.081 1.00 93.50 135 ASN A N 1
ATOM 1062 C CA . ASN A 1 135 ? -15.654 -1.989 0.727 1.00 93.50 135 ASN A CA 1
ATOM 1063 C C . ASN A 1 135 ? -14.173 -2.319 0.499 1.00 93.50 135 ASN A C 1
ATOM 1065 O O . ASN A 1 135 ? -13.395 -1.420 0.195 1.00 93.50 135 ASN A O 1
ATOM 1069 N N . VAL A 1 136 ? -13.786 -3.596 0.582 1.00 95.25 136 VAL A N 1
ATOM 1070 C CA . VAL A 1 136 ? -12.418 -4.060 0.298 1.00 95.25 136 VAL A CA 1
ATOM 1071 C C . VAL A 1 136 ? -12.031 -3.808 -1.166 1.00 95.25 136 VAL A C 1
ATOM 1073 O O . VAL A 1 136 ? -10.926 -3.343 -1.431 1.00 95.25 136 VAL A O 1
ATOM 1076 N N . ASP A 1 137 ? -12.931 -4.030 -2.127 1.00 96.06 137 ASP A N 1
ATOM 1077 C CA . ASP A 1 137 ? -12.651 -3.807 -3.555 1.00 96.06 137 ASP A CA 1
ATOM 1078 C C . ASP A 1 137 ? -12.508 -2.316 -3.916 1.00 96.06 137 ASP A C 1
ATOM 1080 O O . ASP A 1 137 ? -11.766 -1.939 -4.833 1.00 96.06 137 ASP A O 1
ATOM 1084 N N . ASN A 1 138 ? -13.213 -1.458 -3.172 1.00 95.00 138 ASN A N 1
ATOM 1085 C CA . ASN A 1 138 ? -13.268 -0.013 -3.386 1.00 95.00 138 ASN A CA 1
ATOM 1086 C C . ASN A 1 138 ? -12.350 0.794 -2.469 1.00 95.00 138 ASN A C 1
ATOM 1088 O O . ASN A 1 138 ? -12.242 2.009 -2.655 1.00 95.00 138 ASN A O 1
ATOM 1092 N N . MET A 1 139 ? -11.671 0.159 -1.512 1.00 91.75 139 MET A N 1
ATOM 1093 C CA . MET A 1 139 ? -10.786 0.878 -0.606 1.00 91.75 139 MET A CA 1
ATOM 1094 C C . MET A 1 139 ? -9.672 1.580 -1.381 1.00 91.75 139 MET A C 1
ATOM 1096 O O . MET A 1 139 ? -9.164 1.080 -2.390 1.00 91.75 139 MET A O 1
ATOM 1100 N N . ASN A 1 140 ? -9.267 2.745 -0.885 1.00 91.38 140 ASN A N 1
ATOM 1101 C CA . ASN A 1 140 ? -8.084 3.399 -1.406 1.00 91.38 140 ASN A CA 1
ATOM 1102 C C . ASN A 1 140 ? -6.851 2.556 -1.050 1.00 91.38 140 ASN A C 1
ATOM 1104 O O . ASN A 1 140 ? -6.631 2.289 0.124 1.00 91.38 140 ASN A O 1
ATOM 1108 N N . LEU A 1 141 ? -6.064 2.164 -2.050 1.00 91.88 141 LEU A N 1
ATOM 1109 C CA . LEU A 1 141 ? -4.810 1.411 -1.956 1.00 91.88 141 LEU A CA 1
ATOM 1110 C C . LEU A 1 141 ? -3.575 2.316 -2.035 1.00 91.88 141 LEU A C 1
ATOM 1112 O O . LEU A 1 141 ? -2.477 1.899 -1.667 1.00 91.88 141 LEU A O 1
ATOM 1116 N N . GLY A 1 142 ? -3.746 3.538 -2.539 1.00 87.50 142 GLY A N 1
ATOM 1117 C CA . GLY A 1 142 ? -2.693 4.537 -2.631 1.00 87.50 142 GLY A CA 1
ATOM 1118 C C . GLY A 1 142 ? -2.395 5.209 -1.293 1.00 87.50 142 GLY A C 1
ATOM 1119 O O . GLY A 1 142 ? -2.993 4.913 -0.252 1.00 87.50 142 GLY A O 1
ATOM 1120 N N . SER A 1 143 ? -1.460 6.156 -1.326 1.00 85.62 143 SER A N 1
ATOM 1121 C CA . SER A 1 143 ? -1.217 7.033 -0.188 1.00 85.62 143 SER A CA 1
ATOM 1122 C C . SER A 1 143 ? -2.352 8.046 -0.036 1.00 85.62 143 SER A C 1
ATOM 1124 O O . SER A 1 143 ? -2.888 8.579 -1.012 1.00 85.62 143 SER A O 1
ATOM 1126 N N . TRP A 1 144 ? -2.722 8.327 1.206 1.00 83.88 144 TRP A N 1
ATOM 1127 C CA . TRP A 1 144 ? -3.661 9.388 1.551 1.00 83.88 144 TRP A CA 1
ATOM 1128 C C . TRP A 1 144 ? -3.300 10.013 2.893 1.00 83.88 144 TRP A C 1
ATOM 1130 O O . TRP A 1 144 ? -2.421 9.526 3.600 1.00 83.88 144 TRP A O 1
ATOM 1140 N N . TYR A 1 145 ? -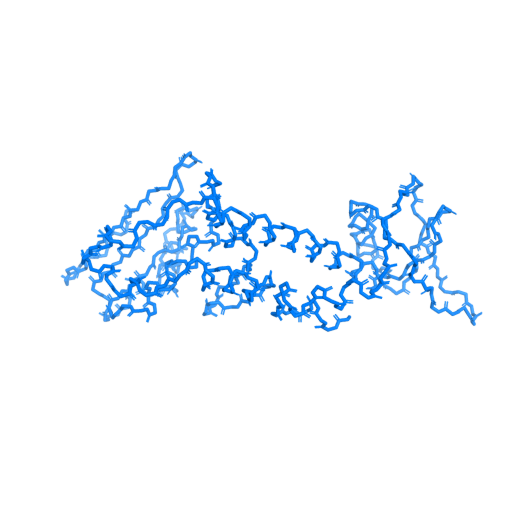3.948 11.126 3.227 1.00 82.75 145 TYR A N 1
ATOM 1141 C CA . TYR A 1 145 ? -3.684 11.855 4.461 1.00 82.75 145 TYR A CA 1
ATOM 1142 C C . TYR A 1 145 ? -4.859 11.732 5.424 1.00 82.75 145 TYR A C 1
ATOM 1144 O O . TYR A 1 145 ? -5.965 12.174 5.121 1.00 82.75 145 TYR A O 1
ATOM 1152 N N . ALA A 1 146 ? -4.588 11.197 6.610 1.00 73.69 146 ALA A N 1
ATOM 1153 C CA . ALA A 1 146 ? -5.478 11.271 7.758 1.00 73.69 146 ALA A CA 1
ATOM 1154 C C . ALA A 1 146 ? -4.970 12.399 8.673 1.00 73.69 146 ALA A C 1
ATOM 1156 O O . ALA A 1 146 ? -4.000 12.248 9.426 1.00 73.69 146 ALA A O 1
ATOM 1157 N N . GLY A 1 147 ? -5.555 13.589 8.526 1.00 74.44 147 GLY A N 1
ATOM 1158 C CA . GLY A 1 147 ? -5.010 14.813 9.112 1.00 74.44 147 GLY A CA 1
ATOM 1159 C C . GLY A 1 147 ? -3.624 15.136 8.539 1.00 74.44 147 GLY A C 1
ATOM 1160 O O . GLY A 1 147 ? -3.485 15.413 7.353 1.00 74.44 147 GLY A O 1
ATOM 1161 N N . ARG A 1 148 ? -2.582 15.105 9.381 1.00 73.75 148 ARG A N 1
ATOM 1162 C CA . ARG A 1 148 ? -1.177 15.322 8.966 1.00 73.75 148 ARG A CA 1
ATOM 1163 C C . ARG A 1 148 ? -0.388 14.024 8.766 1.00 73.75 148 ARG A C 1
ATOM 1165 O O . ARG A 1 148 ? 0.816 14.087 8.526 1.00 73.75 148 ARG A O 1
ATOM 1172 N N . HIS A 1 149 ? -1.028 12.865 8.909 1.00 78.31 149 HIS A N 1
ATOM 1173 C CA . HIS A 1 149 ? -0.366 11.569 8.813 1.00 78.31 149 HIS A CA 1
ATOM 1174 C C . HIS A 1 149 ? -0.586 10.946 7.436 1.00 78.31 149 HIS A C 1
ATOM 1176 O O . HIS A 1 149 ? -1.727 10.852 6.987 1.00 78.31 149 HIS A O 1
ATOM 1182 N N . VAL A 1 150 ? 0.495 10.509 6.788 1.00 84.88 150 VAL A N 1
ATOM 1183 C CA . VAL A 1 150 ? 0.407 9.722 5.552 1.00 84.88 150 VAL A CA 1
ATOM 1184 C C . VAL A 1 150 ? 0.020 8.298 5.922 1.00 84.88 150 VAL A C 1
ATOM 1186 O O . VAL A 1 150 ? 0.704 7.667 6.719 1.00 84.88 150 VAL A O 1
ATOM 1189 N N . GLN A 1 151 ? -1.062 7.810 5.337 1.00 84.88 151 GLN A N 1
ATOM 1190 C CA . GLN A 1 151 ? -1.539 6.441 5.454 1.00 84.88 151 GLN A CA 1
ATOM 1191 C C . GLN A 1 151 ? -1.385 5.742 4.110 1.00 84.88 151 GLN A C 1
ATOM 1193 O O . GLN A 1 151 ? -1.691 6.329 3.067 1.00 84.88 151 GLN A O 1
ATOM 1198 N N . LEU A 1 152 ? -0.919 4.495 4.131 1.00 86.88 152 LEU A N 1
ATOM 1199 C CA . LEU A 1 152 ? -0.866 3.658 2.943 1.00 86.88 152 LEU A CA 1
ATOM 1200 C C . LEU A 1 152 ? -2.038 2.683 2.974 1.00 86.88 152 LEU A C 1
ATOM 1202 O O . LEU A 1 152 ? -2.125 1.810 3.830 1.00 86.88 152 LEU A O 1
ATOM 1206 N N . GLY A 1 153 ? -2.949 2.850 2.022 1.00 86.06 153 GLY A N 1
ATOM 1207 C CA . GLY A 1 153 ? -4.195 2.102 1.968 1.00 86.06 153 GLY A CA 1
ATOM 1208 C C . GLY A 1 153 ? -4.042 0.582 2.009 1.00 86.06 153 GLY A C 1
ATOM 1209 O O . GLY A 1 153 ? -4.785 -0.096 2.712 1.00 86.06 153 GLY A O 1
ATOM 1210 N N . CYS A 1 154 ? -3.048 0.040 1.305 1.00 87.38 154 CYS A N 1
ATOM 1211 C CA . CYS A 1 154 ? -2.839 -1.405 1.255 1.00 87.38 154 CYS A CA 1
ATOM 1212 C C . CYS A 1 154 ? -2.423 -2.030 2.600 1.00 87.38 154 CYS A C 1
ATOM 1214 O O . CYS A 1 154 ? -2.689 -3.210 2.787 1.00 87.38 154 CYS A O 1
ATOM 1216 N N . GLU A 1 155 ? -1.849 -1.273 3.545 1.00 88.62 155 GLU A N 1
ATOM 1217 C CA . GLU A 1 155 ? -1.509 -1.781 4.893 1.00 88.62 155 GLU A CA 1
ATOM 1218 C C . GLU A 1 155 ? -2.768 -2.124 5.708 1.00 88.62 155 GLU A C 1
ATOM 1220 O O . GLU A 1 155 ? -2.765 -2.977 6.592 1.00 88.62 155 GLU A O 1
ATOM 1225 N N . PHE A 1 156 ? -3.916 -1.522 5.386 1.00 87.88 156 PHE A N 1
ATOM 1226 C CA . PHE A 1 156 ? -5.158 -1.900 6.054 1.00 87.88 156 PHE A CA 1
ATOM 1227 C C . PHE A 1 156 ? -5.602 -3.323 5.701 1.00 87.88 156 PHE A C 1
ATOM 1229 O O . PHE A 1 156 ? -6.388 -3.882 6.448 1.00 87.88 156 PHE A O 1
ATOM 1236 N N . LEU A 1 157 ? -5.096 -3.945 4.630 1.00 90.75 157 LEU A N 1
ATOM 1237 C CA . LEU A 1 157 ? -5.452 -5.325 4.272 1.00 90.75 157 LEU A CA 1
ATOM 1238 C C . LEU A 1 157 ? -4.870 -6.374 5.234 1.00 90.75 157 LEU A C 1
ATOM 1240 O O . LEU A 1 157 ? -5.286 -7.531 5.181 1.00 90.75 157 LEU A O 1
ATOM 1244 N N . ASP A 1 158 ? -3.972 -5.981 6.141 1.00 87.44 158 ASP A N 1
ATOM 1245 C CA . ASP A 1 158 ? -3.368 -6.876 7.133 1.00 87.44 158 ASP A CA 1
ATOM 1246 C C . ASP A 1 158 ? -4.322 -7.296 8.259 1.00 87.44 158 ASP A C 1
ATOM 1248 O O . ASP A 1 158 ? -3.937 -8.083 9.115 1.00 87.44 158 ASP A O 1
ATOM 1252 N N . PHE A 1 159 ? -5.578 -6.822 8.277 1.00 84.62 159 PHE A N 1
ATOM 1253 C CA . PHE A 1 159 ? -6.602 -7.425 9.146 1.00 84.62 159 PHE A CA 1
ATOM 1254 C C . PHE A 1 159 ? -6.949 -8.862 8.730 1.00 84.62 159 PHE A C 1
ATOM 1256 O O . PHE A 1 159 ? -7.636 -9.566 9.470 1.00 84.62 159 PHE A O 1
ATOM 1263 N N . ARG A 1 160 ? -6.552 -9.277 7.521 1.00 90.19 160 ARG A N 1
ATOM 1264 C CA . ARG A 1 160 ? -6.847 -10.598 6.975 1.00 90.19 160 ARG A CA 1
ATOM 1265 C C . ARG A 1 160 ? -6.151 -11.695 7.788 1.00 90.19 160 ARG A C 1
ATOM 1267 O O . ARG A 1 160 ? -4.955 -11.618 8.056 1.00 90.19 160 ARG A O 1
ATOM 1274 N N . GLU A 1 161 ? -6.882 -12.780 8.050 1.00 86.25 161 GLU A N 1
ATOM 1275 C CA . GLU A 1 161 ? -6.371 -14.008 8.679 1.00 86.25 161 GLU A CA 1
ATOM 1276 C C . GLU A 1 161 ? -5.722 -13.746 10.053 1.00 86.25 161 GLU A C 1
ATOM 1278 O O . GLU A 1 161 ? -6.341 -13.160 10.934 1.00 86.25 161 GLU A O 1
ATOM 1283 N N . ASN A 1 162 ? -4.488 -14.223 10.237 1.00 83.69 162 ASN A N 1
ATOM 1284 C CA . ASN A 1 162 ? -3.655 -14.051 11.423 1.00 83.69 162 ASN A CA 1
ATOM 1285 C C . ASN A 1 162 ? -2.436 -13.174 11.093 1.00 83.69 162 ASN A C 1
ATOM 1287 O O . ASN A 1 162 ? -1.356 -13.368 11.656 1.00 83.69 162 ASN A O 1
ATOM 1291 N N . LEU A 1 163 ? -2.575 -12.269 10.117 1.00 86.56 163 LEU A N 1
ATOM 1292 C CA . LEU A 1 163 ? -1.515 -11.332 9.776 1.00 86.56 163 LEU A CA 1
ATOM 1293 C C . LEU A 1 163 ? -1.318 -10.324 10.906 1.00 86.56 163 LEU A C 1
ATOM 1295 O O . LEU A 1 163 ? -2.228 -9.972 11.659 1.00 86.56 163 LEU A O 1
ATOM 1299 N N . TRP A 1 164 ? -0.081 -9.865 11.036 1.00 89.69 164 TRP A N 1
ATOM 1300 C CA . TRP A 1 164 ? 0.253 -8.865 12.030 1.00 89.69 164 TRP A CA 1
ATOM 1301 C C . TRP A 1 164 ? -0.137 -7.488 11.511 1.00 89.69 164 TRP A C 1
ATOM 1303 O O . TRP A 1 164 ? 0.321 -7.068 10.450 1.00 89.69 164 TRP A O 1
ATOM 1313 N N . LEU A 1 165 ? -0.943 -6.760 12.283 1.00 89.19 165 LEU A N 1
ATOM 1314 C CA . LEU A 1 165 ? -1.283 -5.384 11.946 1.00 89.19 165 LEU A CA 1
ATOM 1315 C C . LEU A 1 165 ? -0.021 -4.520 11.885 1.00 89.19 165 LEU A C 1
ATOM 1317 O O . LEU A 1 165 ? 0.711 -4.405 12.876 1.00 89.19 165 LEU A O 1
ATOM 1321 N N . HIS A 1 166 ? 0.187 -3.872 10.739 1.00 88.69 166 HIS A N 1
ATOM 1322 C CA . HIS A 1 166 ? 1.212 -2.851 10.590 1.00 88.69 166 HIS A CA 1
ATOM 1323 C C . HIS A 1 166 ? 0.890 -1.621 11.442 1.00 88.69 166 HIS A C 1
ATOM 1325 O O . HIS A 1 166 ? -0.264 -1.298 11.741 1.00 88.69 166 HIS A O 1
ATOM 1331 N N . THR A 1 167 ? 1.942 -0.884 11.800 1.00 86.56 167 THR A N 1
ATOM 1332 C CA . THR A 1 167 ? 1.832 0.369 12.554 1.00 86.56 167 THR A CA 1
ATOM 1333 C C . THR A 1 167 ? 0.898 1.377 11.871 1.00 86.56 167 THR A C 1
ATOM 1335 O O . THR A 1 167 ? 0.190 2.101 12.569 1.00 86.56 167 THR A O 1
ATOM 1338 N N . GLY A 1 168 ? 0.849 1.412 10.531 1.00 86.12 168 GLY A N 1
ATOM 1339 C CA . GLY A 1 168 ? -0.077 2.264 9.778 1.00 86.12 168 GLY A CA 1
ATOM 1340 C C . GLY A 1 168 ? -1.540 1.961 10.096 1.00 86.12 168 GLY A C 1
ATOM 1341 O O . GLY A 1 168 ? -2.273 2.870 10.486 1.00 86.12 168 GLY A O 1
ATOM 1342 N N . SER A 1 169 ? -1.931 0.685 10.079 1.00 88.44 169 SER A N 1
ATOM 1343 C CA . SER A 1 169 ? -3.285 0.217 10.417 1.00 88.44 169 SER A CA 1
ATOM 1344 C C . SER A 1 169 ? -3.684 0.580 11.848 1.00 88.44 169 SER A C 1
ATOM 1346 O O . SER A 1 169 ? -4.791 1.070 12.078 1.00 88.44 169 SER A O 1
ATOM 1348 N N . ILE A 1 170 ? -2.757 0.441 12.804 1.00 90.31 170 ILE A N 1
ATOM 1349 C CA . ILE A 1 170 ? -2.960 0.880 14.194 1.00 90.31 170 ILE A CA 1
ATOM 1350 C C . ILE A 1 170 ? -3.177 2.396 14.269 1.00 90.31 170 ILE A C 1
ATOM 1352 O O . ILE A 1 170 ? -4.131 2.857 14.895 1.00 90.31 170 ILE A O 1
ATOM 1356 N N . ILE A 1 171 ? -2.323 3.192 13.615 1.00 89.06 171 ILE A N 1
ATOM 1357 C CA . ILE A 1 171 ? -2.462 4.655 13.601 1.00 89.06 171 ILE A CA 1
ATOM 1358 C C . ILE A 1 171 ? -3.775 5.068 12.926 1.00 89.06 171 ILE A C 1
ATOM 1360 O O . ILE A 1 171 ? -4.446 5.974 13.416 1.00 89.06 171 ILE A O 1
ATOM 1364 N N . GLY A 1 172 ? -4.151 4.411 11.830 1.00 87.75 172 GLY A N 1
ATOM 1365 C CA . GLY A 1 172 ? -5.403 4.644 11.119 1.00 87.75 172 GLY A CA 1
ATOM 1366 C C . GLY A 1 172 ? -6.621 4.396 12.001 1.00 87.75 172 GLY A C 1
ATOM 1367 O O . GLY A 1 172 ? -7.487 5.265 12.102 1.00 87.75 172 GLY A O 1
ATOM 1368 N N . GLY A 1 173 ? -6.643 3.265 12.712 1.00 88.75 173 GLY A N 1
ATOM 1369 C CA . GLY A 1 173 ? -7.687 2.951 13.688 1.00 88.75 173 GLY A CA 1
ATOM 1370 C C . GLY A 1 173 ? -7.760 3.976 14.822 1.00 88.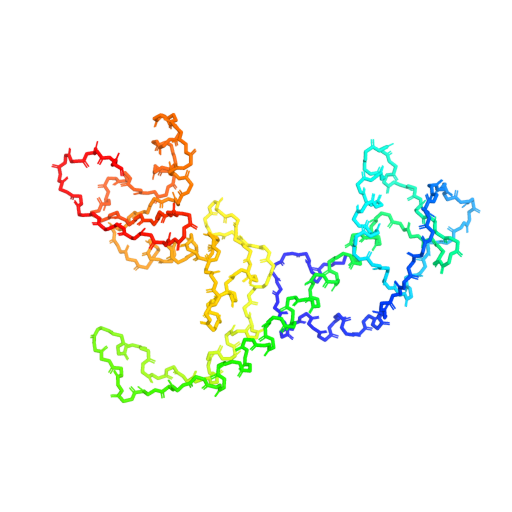75 173 GLY A C 1
ATOM 1371 O O . GLY A 1 173 ? -8.842 4.456 15.155 1.00 88.75 173 GLY A O 1
ATOM 1372 N N . LEU A 1 174 ? -6.615 4.393 15.371 1.00 91.25 174 LEU A N 1
ATOM 1373 C CA . LEU A 1 174 ? -6.569 5.433 16.405 1.00 91.25 174 LEU A CA 1
ATOM 1374 C C . LEU A 1 174 ? -7.100 6.781 15.898 1.00 91.25 174 LEU A C 1
ATOM 1376 O O . LEU A 1 174 ? -7.855 7.450 16.602 1.00 91.25 174 LEU A O 1
ATOM 1380 N N . LEU A 1 175 ? -6.731 7.186 14.682 1.00 90.00 175 LEU A N 1
ATOM 1381 C CA . LEU A 1 175 ? -7.239 8.416 14.075 1.00 90.00 175 LEU A CA 1
ATOM 1382 C C . LEU A 1 175 ? -8.756 8.349 13.884 1.00 90.00 175 LEU A C 1
ATOM 1384 O O . LEU A 1 175 ? -9.438 9.301 14.247 1.00 90.00 175 LEU A O 1
ATOM 1388 N N . LEU A 1 176 ? -9.294 7.218 13.420 1.00 87.44 176 LEU A N 1
ATOM 1389 C CA . LEU A 1 176 ? -10.740 7.029 13.300 1.00 87.44 176 LEU A CA 1
ATOM 1390 C C . LEU A 1 176 ? -11.448 7.154 14.657 1.00 87.44 176 LEU A C 1
ATOM 1392 O O . LEU A 1 176 ? -12.451 7.857 14.754 1.00 87.44 176 LEU A O 1
ATOM 1396 N N . LEU A 1 177 ? -10.912 6.534 15.715 1.00 89.31 177 LEU A N 1
ATOM 1397 C CA . LEU A 1 177 ? -11.460 6.662 17.071 1.00 89.31 177 LEU A CA 1
ATOM 1398 C C . LEU A 1 177 ? -11.476 8.121 17.543 1.00 89.31 177 LEU A C 1
ATOM 1400 O O . LEU A 1 177 ? -12.469 8.576 18.105 1.00 89.31 177 LEU A O 1
ATOM 1404 N N . ARG A 1 178 ? -10.397 8.868 17.294 1.00 89.44 178 ARG A N 1
ATOM 1405 C CA . ARG A 1 178 ? -10.318 10.291 17.646 1.00 89.44 178 ARG A CA 1
ATOM 1406 C C . ARG A 1 178 ? -11.363 11.138 16.921 1.00 89.44 178 ARG A C 1
ATOM 1408 O O . ARG A 1 178 ? -11.929 12.031 17.538 1.00 89.44 178 ARG A O 1
ATOM 1415 N N . GLU A 1 179 ? -11.573 10.898 15.631 1.00 88.00 179 GLU A N 1
ATOM 1416 C CA . GLU A 1 179 ? -12.534 11.670 14.833 1.00 88.00 179 GLU A CA 1
ATOM 1417 C C . GLU A 1 179 ? -13.989 11.268 15.129 1.00 88.00 179 GLU A C 1
ATOM 1419 O O . GLU A 1 179 ? -14.890 12.091 15.013 1.00 88.00 179 GLU A O 1
ATOM 1424 N N . THR A 1 180 ? -14.224 10.018 15.543 1.00 88.38 180 THR A N 1
ATOM 1425 C CA . THR A 1 180 ? -15.572 9.493 15.823 1.00 88.38 180 THR A CA 1
ATOM 1426 C C . THR A 1 180 ? -16.080 9.898 17.206 1.00 88.38 180 THR A C 1
ATOM 1428 O O . THR A 1 180 ? -17.271 10.150 17.379 1.00 88.38 180 THR A O 1
ATOM 1431 N N . TYR A 1 181 ? -15.199 9.946 18.209 1.00 88.81 181 TYR A N 1
ATOM 1432 C CA . TYR A 1 181 ? -15.594 10.145 19.602 1.00 88.81 181 TYR A CA 1
ATOM 1433 C C . TYR A 1 181 ? -15.152 11.503 20.145 1.00 88.81 181 TYR A C 1
ATOM 1435 O O . TYR A 1 181 ? -13.968 11.844 20.164 1.00 88.81 181 TYR A O 1
ATOM 1443 N N . GLU A 1 182 ? -16.108 12.250 20.699 1.00 88.56 182 GLU A N 1
ATOM 1444 C CA . GLU A 1 182 ? -15.825 13.517 21.368 1.00 88.56 182 GLU A CA 1
ATOM 1445 C C . GLU A 1 182 ? -14.857 13.348 22.547 1.00 88.56 182 GLU A C 1
ATOM 1447 O O . GLU A 1 182 ? -14.871 12.353 23.284 1.00 88.56 182 GLU A O 1
ATOM 1452 N N . SER A 1 183 ? -14.030 14.375 22.762 1.00 91.19 183 SER A N 1
ATOM 1453 C CA . SER A 1 183 ? -13.075 14.436 23.871 1.00 91.19 183 SER A CA 1
ATOM 1454 C C . SER A 1 183 ? -12.064 13.276 23.908 1.00 91.19 183 SER A C 1
ATOM 1456 O O . SER A 1 183 ? -11.484 13.014 24.967 1.00 91.19 183 SER A O 1
ATOM 1458 N N . VAL A 1 184 ? -11.815 12.601 22.783 1.00 91.50 184 VAL A N 1
ATOM 1459 C CA . VAL A 1 184 ? -10.760 11.590 22.648 1.00 91.50 184 VAL A CA 1
ATOM 1460 C C . VAL A 1 184 ? -9.523 12.204 21.992 1.00 91.50 184 VAL A C 1
ATOM 1462 O O . VAL A 1 184 ? -9.591 12.856 20.956 1.00 91.50 184 VAL A O 1
ATOM 1465 N N . GLY A 1 185 ? -8.364 11.992 22.606 1.00 91.25 185 GLY A N 1
ATOM 1466 C CA . GLY A 1 185 ? -7.053 12.218 22.011 1.00 91.25 185 GLY A CA 1
ATOM 1467 C C . GLY A 1 185 ? -6.327 10.891 21.842 1.00 91.25 185 GLY A C 1
ATOM 1468 O O . GLY A 1 185 ? -6.665 9.899 22.489 1.00 91.25 185 GLY A O 1
ATOM 1469 N N . ILE A 1 186 ? -5.308 10.864 20.991 1.00 92.31 186 ILE A N 1
ATOM 1470 C CA . ILE A 1 186 ? -4.508 9.653 20.784 1.00 92.31 186 ILE A CA 1
ATOM 1471 C C . ILE A 1 186 ? -3.025 9.943 20.932 1.00 92.31 186 ILE A C 1
ATOM 1473 O O . ILE A 1 186 ? -2.565 11.065 20.715 1.00 92.31 186 ILE A O 1
ATOM 1477 N N . VAL A 1 187 ? -2.272 8.907 21.267 1.00 89.06 187 VAL A N 1
ATOM 1478 C CA . VAL A 1 187 ? -0.815 8.904 21.225 1.00 89.06 187 VAL A CA 1
ATOM 1479 C C . VAL A 1 187 ? -0.398 8.011 20.067 1.00 89.06 187 VAL A C 1
ATOM 1481 O O . VAL A 1 187 ? -0.724 6.827 20.030 1.00 89.06 187 VAL A O 1
ATOM 1484 N N . ASN A 1 188 ? 0.303 8.595 19.096 1.00 86.12 188 ASN A N 1
ATOM 1485 C CA . ASN A 1 188 ? 0.884 7.831 17.998 1.00 86.12 188 ASN A CA 1
ATOM 1486 C C . ASN A 1 188 ? 1.882 6.800 18.568 1.00 86.12 188 ASN A C 1
ATOM 1488 O O . ASN A 1 188 ? 2.693 7.209 19.400 1.00 86.12 188 ASN A O 1
ATOM 1492 N N . PRO A 1 189 ? 1.893 5.529 18.116 1.00 87.44 189 PRO A N 1
ATOM 1493 C CA . PRO A 1 189 ? 2.827 4.511 18.608 1.00 87.44 189 PRO A CA 1
ATOM 1494 C C . PRO A 1 189 ? 4.298 4.948 18.586 1.00 87.44 189 PRO A C 1
ATOM 1496 O O . PRO A 1 189 ? 5.046 4.613 19.499 1.00 87.44 189 PRO A O 1
ATOM 1499 N N . ARG A 1 190 ? 4.691 5.800 17.625 1.00 81.56 190 ARG A N 1
ATOM 1500 C CA . ARG A 1 190 ? 6.046 6.372 17.534 1.00 81.56 190 ARG A CA 1
ATOM 1501 C C . ARG A 1 190 ? 6.449 7.239 18.723 1.00 81.56 190 ARG A C 1
ATOM 1503 O O . ARG A 1 190 ? 7.621 7.546 18.883 1.00 81.56 190 ARG A O 1
ATOM 1510 N N . PHE A 1 191 ? 5.501 7.662 19.557 1.00 84.44 191 PHE A N 1
ATOM 1511 C CA . PHE A 1 191 ? 5.789 8.319 20.831 1.00 84.44 191 PHE A CA 1
ATOM 1512 C C . PHE A 1 191 ? 6.768 7.501 21.686 1.00 84.44 191 PHE A C 1
ATOM 1514 O O . PHE A 1 191 ? 7.609 8.086 22.365 1.00 84.44 191 PHE A O 1
ATOM 1521 N N . HIS A 1 192 ? 6.671 6.170 21.624 1.00 83.25 192 HIS A N 1
ATOM 1522 C CA . HIS A 1 192 ? 7.506 5.253 22.399 1.00 83.25 192 HIS A CA 1
ATOM 1523 C C . HIS A 1 192 ? 8.900 5.046 21.800 1.00 83.25 192 HIS A C 1
ATOM 1525 O O . HIS A 1 192 ? 9.798 4.640 22.527 1.00 83.25 192 HIS A O 1
ATOM 1531 N N . ASP A 1 193 ? 9.105 5.404 20.528 1.00 84.00 193 ASP A N 1
ATOM 1532 C CA . ASP A 1 193 ? 10.409 5.322 19.853 1.00 84.00 193 ASP A CA 1
ATOM 1533 C C . ASP A 1 193 ? 11.367 6.450 20.276 1.00 84.00 193 ASP A C 1
ATOM 1535 O O . ASP A 1 193 ? 12.564 6.394 20.000 1.00 84.00 193 ASP A O 1
ATOM 1539 N N . PHE A 1 194 ? 10.846 7.531 20.866 1.00 84.31 194 PHE A N 1
ATOM 1540 C CA . PHE A 1 194 ? 11.636 8.715 21.195 1.00 84.31 194 PHE A CA 1
ATOM 1541 C C . PHE A 1 194 ? 12.107 8.684 22.643 1.00 84.31 194 PHE A C 1
ATOM 1543 O O . PHE A 1 194 ? 11.279 8.677 23.543 1.00 84.31 194 PHE A O 1
ATOM 1550 N N . ASP A 1 195 ? 13.405 8.830 22.896 1.00 85.81 195 ASP A N 1
ATOM 1551 C CA . ASP A 1 195 ? 13.913 8.990 24.268 1.00 85.81 195 ASP A CA 1
ATOM 1552 C C . ASP A 1 195 ? 13.735 10.422 24.802 1.00 85.81 195 ASP A C 1
ATOM 1554 O O . ASP A 1 195 ? 13.584 10.644 26.004 1.00 85.81 195 ASP A O 1
ATOM 1558 N N . HIS A 1 196 ? 13.724 11.424 23.913 1.00 89.56 196 HIS A N 1
ATOM 1559 C CA . HIS A 1 196 ? 13.749 12.831 24.312 1.00 89.56 196 HIS A CA 1
ATOM 1560 C C . HIS A 1 196 ? 12.354 13.350 24.734 1.00 89.56 196 HIS A C 1
ATOM 1562 O O . HIS A 1 196 ? 11.432 13.366 23.904 1.00 89.56 196 HIS A O 1
ATOM 1568 N N . PRO A 1 197 ? 12.181 13.890 25.961 1.00 87.12 197 PRO A N 1
ATOM 1569 C CA . PRO A 1 197 ? 10.880 14.338 26.478 1.00 87.12 197 PRO A CA 1
ATOM 1570 C C . PRO A 1 197 ? 10.160 15.372 25.601 1.00 87.12 197 PRO A C 1
ATOM 1572 O O . PRO A 1 197 ? 8.942 15.305 25.414 1.00 87.12 197 PRO A O 1
ATOM 1575 N N . ASP A 1 198 ? 10.900 16.307 25.000 1.00 88.06 198 ASP A N 1
ATOM 1576 C CA . ASP A 1 198 ? 10.315 17.303 24.091 1.00 88.06 198 ASP A CA 1
ATOM 1577 C C . ASP A 1 198 ? 9.722 16.677 22.823 1.00 88.06 198 ASP A C 1
ATOM 1579 O O . ASP A 1 198 ? 8.675 17.116 22.341 1.00 88.06 198 ASP A O 1
ATOM 1583 N N . GLN A 1 199 ? 10.360 15.638 22.273 1.00 86.31 199 GLN A N 1
ATOM 1584 C CA . GLN A 1 199 ? 9.847 14.934 21.096 1.00 86.31 199 GLN A CA 1
ATOM 1585 C C . GLN A 1 199 ? 8.597 14.126 21.443 1.00 86.31 199 GLN A C 1
ATOM 1587 O O . GLN A 1 199 ? 7.602 14.218 20.716 1.00 86.31 199 GLN A O 1
ATOM 1592 N N . LYS A 1 200 ? 8.606 13.433 22.588 1.00 86.94 200 LYS A N 1
ATOM 1593 C CA . LYS A 1 200 ? 7.420 12.779 23.157 1.00 86.94 200 LYS A CA 1
ATOM 1594 C C . LYS A 1 200 ? 6.262 13.770 23.300 1.00 86.94 200 LYS A C 1
ATOM 1596 O O . LYS A 1 200 ? 5.179 13.560 22.753 1.00 86.94 200 LYS A O 1
ATOM 1601 N N . THR A 1 201 ? 6.514 14.912 23.935 1.00 85.75 201 THR A N 1
ATOM 1602 C CA . THR A 1 201 ? 5.507 15.957 24.172 1.00 85.75 201 THR A CA 1
ATOM 1603 C C . THR A 1 201 ? 4.952 16.536 22.873 1.00 85.75 201 THR A C 1
ATOM 1605 O O . THR A 1 201 ? 3.736 16.681 22.734 1.00 85.75 201 THR A O 1
ATOM 1608 N N . ARG A 1 202 ? 5.814 16.859 21.897 1.00 86.19 202 ARG A N 1
ATOM 1609 C CA . ARG A 1 202 ? 5.373 17.347 20.579 1.00 86.19 202 ARG A CA 1
ATOM 1610 C C . ARG A 1 202 ? 4.523 16.313 19.848 1.00 86.19 202 ARG A C 1
ATOM 1612 O O . ARG A 1 202 ? 3.498 16.681 19.280 1.00 86.19 202 ARG A O 1
ATOM 1619 N N . THR A 1 203 ? 4.918 15.043 19.899 1.00 84.69 203 THR A N 1
ATOM 1620 C CA . THR A 1 203 ? 4.174 13.945 19.274 1.00 84.69 203 THR A CA 1
ATOM 1621 C C . THR A 1 203 ? 2.798 13.802 19.916 1.00 84.69 203 THR A C 1
ATOM 1623 O O . THR A 1 203 ? 1.804 13.897 19.210 1.00 84.69 203 THR A O 1
ATOM 1626 N N . ALA A 1 204 ? 2.697 13.700 21.243 1.00 84.88 204 ALA A N 1
ATOM 1627 C CA . ALA A 1 204 ? 1.406 13.611 21.933 1.00 84.88 204 ALA A CA 1
ATOM 1628 C C . ALA A 1 204 ? 0.491 14.824 21.646 1.00 84.88 204 ALA A C 1
ATOM 1630 O O . ALA A 1 204 ? -0.698 14.665 21.358 1.00 84.88 204 ALA A O 1
ATOM 1631 N N . LYS A 1 205 ? 1.051 16.044 21.648 1.00 86.06 205 LYS A N 1
ATOM 1632 C CA . LYS A 1 205 ? 0.328 17.284 21.306 1.00 86.06 205 LYS A CA 1
ATOM 1633 C C . LYS A 1 205 ? -0.248 17.256 19.891 1.00 86.06 205 LYS A C 1
ATOM 1635 O O . LYS A 1 205 ? -1.402 17.635 19.701 1.00 86.06 205 LYS A O 1
ATOM 1640 N N . ALA A 1 206 ? 0.531 16.797 18.909 1.00 85.75 206 ALA A N 1
ATOM 1641 C CA . ALA A 1 206 ? 0.133 16.792 17.500 1.00 85.75 206 ALA A CA 1
ATOM 1642 C C . ALA A 1 206 ? -1.124 15.948 17.221 1.00 85.75 206 ALA A C 1
ATOM 1644 O O . ALA A 1 206 ? -1.840 16.223 16.259 1.00 85.75 206 ALA A O 1
ATOM 1645 N N . TYR A 1 207 ? -1.415 14.966 18.077 1.00 86.06 207 TYR A N 1
ATOM 1646 C CA . TYR A 1 207 ? -2.567 14.073 17.949 1.00 86.06 207 TYR A CA 1
ATOM 1647 C C . TYR A 1 207 ? -3.669 14.337 18.992 1.00 86.06 207 TYR A C 1
ATOM 1649 O O . TYR A 1 207 ? -4.547 13.505 19.218 1.00 86.06 207 TYR A O 1
ATOM 1657 N N . GLY A 1 208 ? -3.655 15.517 19.621 1.00 87.25 208 GLY A N 1
ATOM 1658 C CA . GLY A 1 208 ? -4.744 15.979 20.482 1.00 87.25 208 GLY A CA 1
ATOM 1659 C C . GLY A 1 208 ? -4.772 15.364 21.884 1.00 87.25 208 GLY A C 1
ATOM 1660 O O . GLY A 1 208 ? -5.693 15.656 22.645 1.00 87.25 208 GLY A O 1
ATOM 1661 N N . ALA A 1 209 ? -3.765 14.576 22.277 1.00 87.12 209 ALA A N 1
ATOM 1662 C CA . ALA A 1 209 ? -3.710 13.961 23.608 1.00 87.12 209 ALA A CA 1
ATOM 1663 C C . ALA A 1 209 ? -3.731 14.990 24.756 1.00 87.12 209 ALA A C 1
ATOM 1665 O O . ALA A 1 209 ? -4.242 14.712 25.838 1.00 87.12 209 ALA A O 1
ATOM 1666 N N . THR A 1 210 ? -3.210 16.197 24.521 1.00 85.44 210 THR A N 1
ATOM 1667 C CA . THR A 1 210 ? -3.149 17.279 25.520 1.00 85.44 210 THR A CA 1
ATOM 1668 C C . THR A 1 210 ? -4.099 18.440 25.212 1.00 85.44 210 THR A C 1
ATOM 1670 O O . THR A 1 210 ? -3.947 19.511 25.797 1.00 85.44 210 THR A O 1
ATOM 1673 N N . ALA A 1 211 ? -5.021 18.301 24.254 1.00 86.81 211 ALA A N 1
ATOM 1674 C CA . ALA A 1 211 ? -5.955 19.383 23.938 1.00 86.81 211 ALA A CA 1
ATOM 1675 C C . ALA A 1 211 ? -6.876 19.650 25.140 1.00 86.81 211 ALA A C 1
ATOM 1677 O O . ALA A 1 211 ? -7.239 18.720 25.860 1.00 86.81 211 ALA A O 1
ATOM 1678 N N . SER A 1 212 ? -7.248 20.907 25.396 1.00 83.69 212 SER A N 1
ATOM 1679 C CA . SER A 1 212 ? -7.991 21.292 26.609 1.00 83.69 212 SER A CA 1
ATOM 1680 C C . SER A 1 212 ? -9.289 20.495 26.790 1.00 83.69 212 SER A C 1
ATOM 1682 O O . SER A 1 212 ? -9.554 20.047 27.901 1.00 83.69 212 SER A O 1
ATOM 1684 N N . GLY A 1 213 ? -10.019 20.224 25.703 1.00 86.62 213 GLY A N 1
ATOM 1685 C CA . GLY A 1 213 ? -11.259 19.437 25.696 1.00 86.62 213 GLY A CA 1
ATOM 1686 C C . GLY A 1 213 ? -11.096 17.910 25.706 1.00 86.62 213 GLY A C 1
ATOM 1687 O O . GLY A 1 213 ? -12.102 17.200 25.700 1.00 86.62 213 GLY A O 1
ATOM 1688 N N . THR A 1 214 ? -9.869 17.384 25.711 1.00 89.56 214 THR A N 1
ATOM 1689 C CA . THR A 1 214 ? -9.609 15.937 25.735 1.00 89.56 214 THR A CA 1
ATOM 1690 C C . THR A 1 214 ? -9.809 15.369 27.137 1.00 89.56 214 THR A C 1
ATOM 1692 O O . THR A 1 214 ? -9.107 15.750 28.073 1.00 89.56 214 THR A O 1
ATOM 1695 N N . LYS A 1 215 ? -10.731 14.412 27.260 1.00 91.38 215 LYS A N 1
ATOM 1696 C CA . LYS A 1 215 ? -11.066 13.689 28.497 1.00 91.38 215 LYS A CA 1
ATOM 1697 C C . LYS A 1 215 ? -10.557 12.253 28.497 1.00 91.38 215 LYS A C 1
ATOM 1699 O O . LYS A 1 215 ? -10.421 11.664 29.560 1.00 91.38 215 LYS A O 1
ATOM 1704 N N . ARG A 1 216 ? -10.287 11.667 27.330 1.00 91.88 216 ARG A N 1
ATOM 1705 C CA . ARG A 1 216 ? -9.769 10.300 27.196 1.00 91.88 216 ARG A CA 1
ATOM 1706 C C . ARG A 1 216 ? -8.594 10.277 26.235 1.00 91.88 216 ARG A C 1
ATOM 1708 O O . ARG A 1 216 ? -8.633 10.944 25.208 1.00 91.88 216 ARG A O 1
ATOM 1715 N N . VAL A 1 217 ? -7.556 9.523 26.571 1.00 91.81 217 VAL A N 1
ATOM 1716 C CA . VAL A 1 217 ? -6.375 9.343 25.726 1.00 91.81 217 VAL A CA 1
ATOM 1717 C C . VAL A 1 217 ? -6.167 7.862 25.463 1.00 91.81 217 VAL A C 1
ATOM 1719 O O . VAL A 1 217 ? -6.100 7.076 26.407 1.00 91.81 217 VAL A O 1
ATOM 1722 N N . ILE A 1 218 ? -6.055 7.498 24.187 1.00 93.00 218 ILE A N 1
ATOM 1723 C CA . ILE A 1 218 ? -5.773 6.129 23.748 1.00 93.00 218 ILE A CA 1
ATOM 1724 C C . ILE A 1 218 ? -4.343 6.068 23.212 1.00 93.00 218 ILE A C 1
ATOM 1726 O O . ILE A 1 218 ? -3.941 6.891 22.391 1.00 93.00 218 ILE A O 1
ATOM 1730 N N . SER A 1 219 ? -3.572 5.094 23.674 1.00 90.62 219 SER A N 1
ATOM 1731 C CA . SER A 1 219 ? -2.213 4.810 23.215 1.00 90.62 219 SER A CA 1
ATOM 1732 C C . SER A 1 219 ? -2.113 3.336 22.852 1.00 90.62 219 SER A C 1
ATOM 1734 O O . SER A 1 219 ? -2.689 2.489 23.534 1.00 90.62 219 SER A O 1
ATOM 1736 N N . VAL A 1 220 ? -1.376 3.031 21.788 1.00 91.88 220 VAL A N 1
ATOM 1737 C CA . VAL A 1 220 ? -1.024 1.657 21.422 1.00 91.88 220 VAL A CA 1
ATOM 1738 C C . VAL A 1 220 ? 0.491 1.572 21.301 1.00 91.88 220 VAL A C 1
ATOM 1740 O O . VAL A 1 220 ? 1.119 2.440 20.696 1.00 91.88 220 VAL A O 1
ATOM 1743 N N . ILE A 1 221 ? 1.075 0.545 21.911 1.00 90.19 221 ILE A N 1
ATOM 1744 C CA . ILE A 1 221 ? 2.518 0.366 22.077 1.00 90.19 221 ILE A CA 1
ATOM 1745 C C . ILE A 1 221 ? 2.934 -0.916 21.370 1.00 90.19 221 ILE A C 1
ATOM 1747 O O . ILE A 1 221 ? 2.312 -1.960 21.570 1.00 90.19 221 ILE A O 1
ATOM 1751 N N . ASN A 1 222 ? 3.994 -0.848 20.568 1.00 89.44 222 ASN A N 1
ATOM 1752 C CA . ASN A 1 222 ? 4.628 -2.043 20.027 1.00 89.44 222 ASN A CA 1
ATOM 1753 C C . ASN A 1 222 ? 5.608 -2.607 21.069 1.00 89.44 222 ASN A C 1
ATOM 1755 O O . ASN A 1 222 ? 6.564 -1.933 21.444 1.00 89.44 222 ASN A O 1
ATOM 1759 N N . LEU A 1 223 ? 5.373 -3.834 21.535 1.00 87.69 223 LEU A N 1
ATOM 1760 C CA . LEU A 1 223 ? 6.213 -4.545 22.510 1.00 87.69 223 LEU A CA 1
ATOM 1761 C C . LEU A 1 223 ? 7.175 -5.540 21.831 1.00 87.69 223 LEU A C 1
ATOM 1763 O O . LEU A 1 223 ? 7.610 -6.517 22.440 1.00 87.69 223 LEU A O 1
ATOM 1767 N N . GLY A 1 224 ? 7.453 -5.346 20.541 1.00 84.62 224 GLY A N 1
ATOM 1768 C CA . GLY A 1 224 ? 8.231 -6.245 19.691 1.00 84.62 224 GLY A CA 1
ATOM 1769 C C . GLY A 1 224 ? 7.382 -7.395 19.159 1.00 84.62 224 GLY A C 1
ATOM 1770 O O . GLY A 1 224 ? 7.169 -7.492 17.956 1.00 84.62 224 GLY A O 1
ATOM 1771 N N . ASN A 1 225 ? 6.847 -8.221 20.066 1.00 85.81 225 ASN A N 1
ATOM 1772 C CA . ASN A 1 225 ? 6.057 -9.409 19.715 1.00 85.81 225 ASN A CA 1
ATOM 1773 C C . ASN A 1 225 ? 4.551 -9.283 19.976 1.00 85.81 225 ASN A C 1
ATOM 1775 O O . ASN A 1 225 ? 3.804 -10.250 19.835 1.00 85.81 225 ASN A O 1
ATOM 1779 N N . HIS A 1 226 ? 4.098 -8.100 20.387 1.00 87.69 226 HIS A N 1
ATOM 1780 C CA . HIS A 1 226 ? 2.709 -7.860 20.748 1.00 87.69 226 HIS A CA 1
ATOM 1781 C C . HIS A 1 226 ? 2.345 -6.378 20.632 1.00 87.69 226 HIS A C 1
ATOM 1783 O O . HIS A 1 226 ? 3.215 -5.509 20.715 1.00 87.69 226 HIS A O 1
ATOM 1789 N N . TRP A 1 227 ? 1.050 -6.095 20.501 1.00 91.19 227 TRP A N 1
ATOM 1790 C CA . TRP A 1 227 ? 0.495 -4.747 20.584 1.00 91.19 227 TRP A CA 1
ATOM 1791 C C . TRP A 1 227 ? -0.194 -4.551 21.938 1.00 91.19 227 TRP A C 1
ATOM 1793 O O . TRP A 1 227 ? -1.157 -5.243 22.246 1.00 91.19 227 TRP A O 1
ATOM 1803 N N . GLY A 1 228 ? 0.287 -3.608 22.749 1.00 90.88 228 GLY A N 1
ATOM 1804 C CA . GLY A 1 228 ? -0.325 -3.248 24.031 1.00 90.88 228 GLY A CA 1
ATOM 1805 C C . GLY A 1 228 ? -1.211 -2.009 23.906 1.00 90.88 228 GLY A C 1
ATOM 1806 O O . GLY A 1 228 ? -0.759 -0.989 23.394 1.00 90.88 228 GLY A O 1
ATOM 1807 N N . GLY A 1 229 ? -2.455 -2.074 24.382 1.00 91.50 229 GLY A N 1
ATOM 1808 C CA . GLY A 1 229 ? -3.375 -0.932 24.418 1.00 91.50 229 GLY A CA 1
ATOM 1809 C C . GLY A 1 229 ? -3.444 -0.282 25.800 1.00 91.50 229 GLY A C 1
ATOM 1810 O O . GLY A 1 229 ? -3.532 -0.975 26.811 1.00 91.50 229 GLY A O 1
ATOM 1811 N N . VAL A 1 230 ? -3.448 1.051 25.847 1.00 88.25 230 VAL A N 1
ATOM 1812 C CA . VAL A 1 230 ? -3.626 1.836 27.075 1.00 88.25 230 VAL A CA 1
ATOM 1813 C C . VAL A 1 230 ? -4.722 2.873 26.852 1.00 88.25 230 VAL A C 1
ATOM 1815 O O . VAL A 1 230 ? -4.609 3.730 25.974 1.00 88.25 230 VAL A O 1
ATOM 1818 N N . LEU A 1 231 ? -5.770 2.817 27.673 1.00 90.06 231 LEU A N 1
ATOM 1819 C CA . LEU A 1 231 ? -6.803 3.846 27.762 1.00 90.06 231 LEU A CA 1
ATOM 1820 C C . LEU A 1 231 ? -6.631 4.597 29.079 1.00 90.06 231 LEU A C 1
ATOM 1822 O O . LEU A 1 231 ? -6.600 3.990 30.148 1.00 90.06 231 LEU A O 1
ATOM 1826 N N . ARG A 1 232 ? -6.561 5.924 29.004 1.00 85.94 232 ARG A N 1
ATOM 1827 C CA . ARG A 1 232 ? -6.498 6.786 30.181 1.00 85.94 232 ARG A CA 1
ATOM 1828 C C . ARG A 1 232 ? -7.634 7.791 30.177 1.00 85.94 232 ARG A C 1
ATOM 1830 O O . ARG A 1 232 ? -7.812 8.526 29.209 1.00 85.94 232 ARG A O 1
ATOM 1837 N N . GLU A 1 233 ? -8.331 7.891 31.300 1.00 85.69 233 GLU A N 1
ATOM 1838 C CA . GLU A 1 233 ? -9.213 9.017 31.584 1.00 85.69 233 GLU A CA 1
ATOM 1839 C C . GLU A 1 233 ? -8.397 10.181 32.148 1.00 85.69 233 GLU A C 1
ATOM 1841 O O . GLU A 1 233 ? -7.643 10.039 33.116 1.00 85.69 233 GLU A O 1
ATOM 1846 N N . ARG A 1 234 ? -8.518 11.346 31.515 1.00 73.81 234 ARG A N 1
ATOM 1847 C CA . ARG A 1 234 ? -7.887 12.572 31.977 1.00 73.81 234 ARG A CA 1
ATOM 1848 C C . ARG A 1 234 ? -8.776 13.173 33.056 1.00 73.81 234 ARG A C 1
ATOM 1850 O O . ARG A 1 234 ? -9.825 13.738 32.764 1.00 73.81 234 ARG A O 1
ATOM 1857 N N . ARG A 1 235 ? -8.336 13.041 34.303 1.00 63.50 235 ARG A N 1
ATOM 1858 C CA . ARG A 1 235 ? -8.827 13.873 35.402 1.00 63.50 235 ARG A CA 1
ATOM 1859 C C . ARG A 1 235 ? -8.137 15.231 35.310 1.00 63.50 235 ARG A C 1
ATOM 1861 O O . ARG A 1 235 ? -6.990 15.306 34.858 1.00 63.50 235 ARG A O 1
ATOM 1868 N N . ASP A 1 236 ? -8.848 16.292 35.672 1.00 51.62 236 ASP A N 1
ATOM 1869 C CA . ASP A 1 236 ? -8.307 17.649 35.675 1.00 51.62 236 ASP A CA 1
ATOM 1870 C C . ASP A 1 236 ? -6.992 17.658 36.486 1.00 51.62 236 ASP A C 1
ATOM 1872 O O . ASP A 1 236 ? -7.022 17.421 37.689 1.00 51.62 236 ASP A O 1
ATOM 1876 N N . ASN A 1 237 ? -5.855 17.871 35.800 1.00 50.50 237 ASN A N 1
ATOM 1877 C CA . ASN A 1 237 ? -4.455 17.979 36.282 1.00 50.50 237 ASN A CA 1
ATOM 1878 C C . ASN A 1 237 ? -3.455 16.825 36.066 1.00 50.50 237 ASN A C 1
ATOM 1880 O O . ASN A 1 237 ? -2.281 17.003 36.387 1.00 50.50 237 ASN A O 1
ATOM 1884 N N . ASP A 1 238 ? -3.811 15.713 35.428 1.00 48.62 238 ASP A N 1
ATOM 1885 C CA . ASP A 1 238 ? -2.849 14.614 35.246 1.00 48.62 238 ASP A CA 1
ATOM 1886 C C . ASP A 1 238 ? -2.142 14.637 33.868 1.00 48.62 238 ASP A C 1
ATOM 1888 O O . ASP A 1 238 ? -2.645 14.101 32.878 1.00 48.62 238 ASP A O 1
ATOM 1892 N N . MET A 1 239 ? -0.934 15.219 33.797 1.00 49.09 239 MET A N 1
ATOM 1893 C CA . MET A 1 239 ? 0.004 15.065 32.665 1.00 49.09 239 MET A CA 1
ATOM 1894 C C . MET A 1 239 ? 1.245 14.263 33.075 1.00 49.09 239 MET A C 1
ATOM 1896 O O . MET A 1 239 ? 2.335 14.804 33.229 1.00 49.09 239 MET A O 1
ATOM 1900 N N . LEU A 1 240 ? 1.094 12.950 33.208 1.00 46.84 240 LEU A N 1
ATOM 1901 C CA . LEU A 1 240 ? 2.237 12.033 33.246 1.00 46.84 240 LEU A CA 1
ATOM 1902 C C . LEU A 1 240 ? 2.000 10.936 32.218 1.00 46.84 240 LEU A C 1
ATOM 1904 O O . LEU A 1 240 ? 1.285 9.975 32.489 1.00 46.84 240 LEU A O 1
ATOM 1908 N N . PHE A 1 241 ? 2.496 11.143 31.001 1.00 50.06 241 PHE A N 1
ATOM 1909 C CA . PHE A 1 241 ? 2.563 10.092 29.990 1.00 50.06 241 PHE A CA 1
ATOM 1910 C C . PHE A 1 241 ? 3.668 9.127 30.432 1.00 50.06 241 PHE A C 1
ATOM 1912 O O . PHE A 1 241 ? 4.833 9.521 30.423 1.00 50.06 241 PHE A O 1
ATOM 1919 N N . VAL A 1 242 ? 3.294 7.931 30.893 1.00 48.03 242 VAL A N 1
ATOM 1920 C CA . VAL A 1 242 ? 4.239 6.818 31.073 1.00 48.03 242 VAL A CA 1
ATOM 1921 C C . VAL A 1 242 ? 4.364 6.105 29.737 1.00 48.03 242 VAL A C 1
ATOM 1923 O O . VAL A 1 242 ? 3.295 5.824 29.144 1.00 48.0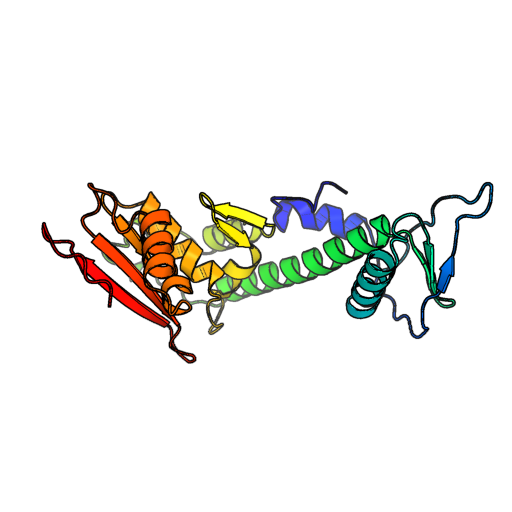3 242 VAL A O 1
#

pLDDT: mean 88.18, std 9.44, range [46.84, 97.62]

Sequence (242 aa):
MTILSGPYSRYTAKPLVDKLNLPPVEVQGAFDIRRFNVGQAVPVIRAIPQLEKIKGTLDTLAAKNKTDELARWDDYGFATYGQLKLMTDVVQAKNNFALVEATMAWVDTVDFHVASIVHPFKDTEDVTKDTHKHNVDNMNLGSWYAGRHVQLGCEFLDFRENLWLHTGSIIGGLLLLRETYESVGIVNPRFHDFDHPDQKTRTAKAYGATASGTKRVISVINLGNHWGGVLRERRDNDMLFV

Foldseek 3Di:
DCQLPDWHFLLGCVVVLVVVVAAEDEADDDKDWAADDVPDDADDHRHAYDLVNLVVVLVVCVVVVNQNIWIQGPVHGTHHSVRSVVSNSSVVSVVLSVLLVVLLVQLVVDDDDLVPDDPPRVVCSPCDSVNVNVCSRGWTQDWDDLPPDIAGRSLCSQVGDPGDRDLSNVVVVQSCVPVVDWLEFEQRQCLVVDPDPVVNVVRSVVRCVPPPSHQKYWYWYCPPVDIDIDIDGDDPPDDDDD

Radius of gyration: 23.34 Å; chains: 1; bounding box: 52×40×70 Å

Secondary structure (DSSP, 8-state):
-TTSSSS--HHHHHHHHHHT---B----SPPEEEPPPTTPPPPPP-SB--HHHHHHHHHHHHHTT-TTSEEEETTTEEEEHHHHHHHHHHHHHHHHHHHHHHHHHHHHHS---GGG--TTGGGGTT--HHHHHHHHHHS--SEEEETTEEEEGGGGGGGSTTPPPPHHHHHHHHHHHHHHSTTEEEE-GGGGG--SHHHHHHHHHHTBTT-TT--EEEEEEE-SSSEEEEEEE--TT-----

Organism: NCBI:txid1317064